Protein 3HKS (pdb70)

Solvent-accessible surface area: 16571 Å² total; per-residue (Å²): 132,119,40,41,66,14,2,0,32,19,6,153,157,36,28,39,0,22,6,163,115,59,2,0,92,1,51,102,56,67,92,46,119,100,55,188,160,20,151,28,64,3,53,3,24,0,53,5,33,27,67,75,145,135,35,117,55,111,16,53,28,68,109,67,8,76,7,4,65,46,84,153,63,75,29,85,15,75,51,24,48,188,95,14,73,1,14,0,61,19,158,28,55,2,64,31,77,97,20,108,42,20,142,75,121,41,30,24,58,82,0,133,108,3,69,97,64,34,58,58,6,18,0,4,2,37,27,4,46,66,66,60,74,8,44,28,18,109,95,81,31,71,40,199,137,120,40,16,57,6,22,0,25,30,8,155,155,36,29,40,3,28,9,169,120,73,2,0,88,1,56,100,45,58,62,61,148,53,81,203,176,33,95,17,70,1,61,0,17,0,49,4,30,25,80,77,122,120,24,93,69,103,22,26,29,88,102,80,11,72,13,4,39,39,81,141,68,83,33,103,21,73,56,30,55,192,96,16,75,1,15,0,60,17,160,25,52,3,56,32,73,97,23,116,38,21,144,78,122,41,35,26,56,91,0,132,112,7,76,112,105,64,87,102,12,11,0,6,3,31,30,5,52,70,68,68,58,7,34,27,17,88,80,88,67,87

Foldseek 3Di:
DQWDW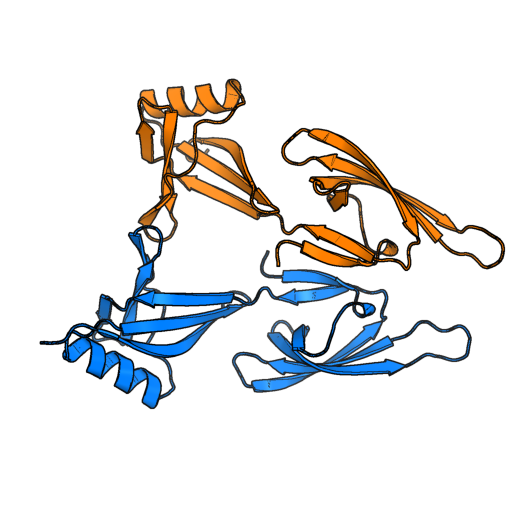DFQLPDDQQFWFADPNAIWGWHDWDWDADPPPGFIKIKTWTARPPPRDIDIDIGGRGGITIGGDKDKDKWWWDDQDPVFWTWTQDPVRDIDTPDGQAPDPVSNCLNVVCVVFQFGKIWIWIDGDHDIGGDDIDTDDDGD/DQWDKDQQLVDDQQFWFQDPNAIWGWHDWDWAFDDDVGWIKIKTWTARPAPRDIDIDIHTRRGITIGGDKDKDKWWWDDADPVFWTWTQDPVRDIDTPHGQAPDPVSNCLVVVCVVVVFTKMWIWMDGDHDIGGDDMDTVPD

Structure (mmCIF, N/CA/C/O backbone):
data_3HKS
#
_entry.id   3HKS
#
_cell.length_a   56.560
_cell.length_b   79.830
_cell.length_c   94.950
_cell.angle_alpha   90.00
_cell.angle_beta   90.00
_cell.angle_gamma   90.00
#
_symmetry.space_group_name_H-M   'P 21 21 21'
#
loop_
_entity.id
_entity.type
_entity.pdbx_description
1 polymer 'Eukaryotic translation initiation factor 5A-2'
2 non-polymer 1,2-ETHANEDIOL
3 water water
#
loop_
_atom_site.group_PDB
_atom_site.id
_atom_site.type_symbol
_atom_site.label_atom_id
_atom_site.label_alt_id
_atom_site.label_comp_id
_atom_site.label_asym_id
_atom_site.label_entity_id
_atom_site.label_seq_id
_atom_site.pdbx_PDB_ins_code
_atom_site.Cartn_x
_atom_site.Cartn_y
_atom_site.Cartn_z
_atom_site.occupancy
_atom_site.B_iso_or_equiv
_atom_site.auth_seq_id
_atom_site.auth_comp_id
_atom_site.auth_asym_id
_atom_site.auth_atom_id
_atom_site.pdbx_PDB_model_num
ATOM 1 N N . SER A 1 24 ? 25.583 0.737 -25.523 1.00 32.15 16 SER A N 1
ATOM 2 C CA . SER A 1 24 ? 25.463 0.920 -24.031 1.00 31.81 16 SER A CA 1
ATOM 3 C C . SER A 1 24 ? 24.009 0.744 -23.602 1.00 30.49 16 SER A C 1
ATOM 4 O O . SER A 1 24 ? 23.710 0.049 -22.628 1.00 30.78 16 SER A O 1
ATOM 7 N N . LYS A 1 25 ? 23.105 1.388 -24.330 1.00 28.69 17 LYS A N 1
ATOM 8 C CA . LYS A 1 25 ? 21.688 1.136 -24.142 1.00 27.29 17 LYS A CA 1
ATOM 9 C C . LYS A 1 25 ? 21.208 -0.136 -24.871 1.00 25.29 17 LYS A C 1
ATOM 10 O O . LYS A 1 25 ? 20.149 -0.686 -24.553 1.00 24.91 17 LYS A O 1
ATOM 16 N N . THR A 1 26 ? 22.012 -0.594 -25.833 1.00 22.95 18 THR A N 1
ATOM 17 C CA . THR A 1 26 ? 21.713 -1.769 -26.648 1.00 20.36 18 THR A CA 1
ATOM 18 C C . THR A 1 26 ? 22.943 -2.675 -26.787 1.00 19.18 18 THR A C 1
ATOM 19 O O . THR A 1 26 ? 24.085 -2.244 -26.580 1.00 18.54 18 THR A O 1
ATOM 23 N N . TYR A 1 27 ? 22.706 -3.928 -27.154 1.00 17.03 19 TYR A N 1
ATOM 24 C CA . TYR A 1 27 ? 23.787 -4.802 -27.576 1.00 15.94 19 TYR A CA 1
ATOM 25 C C . TYR A 1 27 ? 23.414 -5.472 -28.904 1.00 15.29 19 TYR A C 1
ATOM 26 O O . TYR A 1 27 ? 22.221 -5.639 -29.194 1.00 14.36 19 TYR A O 1
ATOM 35 N N . PRO A 1 28 ? 24.427 -5.795 -29.738 1.00 14.60 20 PRO A N 1
ATOM 36 C CA . PRO A 1 28 ? 24.184 -6.434 -31.031 1.00 14.02 20 PRO A CA 1
ATOM 37 C C . PRO A 1 28 ? 24.061 -7.951 -30.921 1.00 13.58 20 PRO A C 1
ATOM 38 O O . PRO A 1 28 ? 24.878 -8.600 -30.253 1.00 13.22 20 PRO A O 1
ATOM 42 N N . GLN A 1 29 ? 23.042 -8.500 -31.571 1.00 12.38 21 GLN A N 1
ATOM 43 C CA . GLN A 1 29 ? 22.807 -9.940 -31.568 1.00 12.31 21 GLN A CA 1
ATOM 44 C C . GLN A 1 29 ? 22.208 -10.345 -32.918 1.00 12.07 21 GLN A C 1
ATOM 45 O O . GLN A 1 29 ? 21.345 -9.641 -33.447 1.00 11.93 21 GLN A O 1
ATOM 51 N N . SER A 1 30 ? 22.679 -11.461 -33.472 1.00 11.55 22 SER A N 1
ATOM 52 C CA . SER A 1 30 ? 22.263 -11.887 -34.800 1.00 11.83 22 SER A CA 1
ATOM 53 C C . SER A 1 30 ? 20.770 -12.123 -34.796 1.00 12.06 22 SER A C 1
ATOM 54 O O . SER A 1 30 ? 20.237 -12.671 -33.828 1.00 12.62 22 SER A O 1
ATOM 57 N N . ALA A 1 31 ? 20.099 -11.690 -35.868 1.00 12.14 23 ALA A N 1
ATOM 58 C CA . ALA A 1 31 ? 18.648 -11.828 -35.983 1.00 12.47 23 ALA A CA 1
ATOM 59 C C . ALA A 1 31 ? 18.180 -13.264 -35.782 1.00 13.04 23 ALA A C 1
ATOM 60 O O . ALA A 1 31 ? 17.114 -13.493 -35.209 1.00 13.86 23 ALA A O 1
ATOM 62 N N . GLY A 1 32 ? 18.989 -14.235 -36.219 1.00 13.62 24 GLY A N 1
ATOM 63 C CA . GLY A 1 32 ? 18.665 -15.663 -36.062 1.00 13.99 24 GLY A CA 1
ATOM 64 C C . GLY A 1 32 ? 18.617 -16.149 -34.619 1.00 14.40 24 GLY A C 1
ATOM 65 O O . GLY A 1 32 ? 18.079 -17.222 -34.328 1.00 14.55 24 GLY A O 1
ATOM 66 N N . ASN A 1 33 ? 19.175 -15.360 -33.708 1.00 15.11 25 ASN A N 1
ATOM 67 C CA . ASN A 1 33 ? 19.154 -15.696 -32.271 1.00 15.86 25 ASN A CA 1
ATOM 68 C C . ASN A 1 33 ? 17.990 -15.053 -31.508 1.00 15.58 25 ASN A C 1
ATOM 69 O O . ASN A 1 33 ? 17.735 -15.410 -30.373 1.00 16.28 25 ASN A O 1
ATOM 74 N N . ILE A 1 34 ? 17.294 -14.113 -32.139 1.00 15.74 26 ILE A N 1
ATOM 75 C CA . ILE A 1 34 ? 16.145 -13.449 -31.524 1.00 15.89 26 ILE A CA 1
ATOM 76 C C . ILE A 1 34 ? 14.947 -14.396 -31.412 1.00 16.81 26 ILE A C 1
ATOM 77 O O . ILE A 1 34 ? 14.612 -15.122 -32.361 1.00 16.75 26 ILE A O 1
ATOM 82 N N . ARG A 1 35 ? 14.315 -14.378 -30.242 1.00 17.56 27 ARG A N 1
ATOM 83 C CA . ARG A 1 35 ? 13.207 -15.264 -29.928 1.00 18.72 27 ARG A CA 1
ATOM 84 C C . ARG A 1 35 ? 11.976 -14.472 -29.495 1.00 19.24 27 ARG A C 1
ATOM 85 O O . ARG A 1 35 ? 12.083 -13.362 -28.956 1.00 18.88 27 ARG A O 1
ATOM 93 N N . LYS A 1 36 ? 10.810 -15.056 -29.757 1.00 19.90 28 LYS A N 1
ATOM 94 C CA . LYS A 1 36 ? 9.533 -14.547 -29.276 1.00 20.90 28 LYS A CA 1
ATOM 95 C C . LYS A 1 36 ? 9.624 -14.340 -27.763 1.00 20.03 28 LYS A C 1
ATOM 96 O O . LYS A 1 36 ? 10.061 -15.228 -27.033 1.00 20.12 28 LYS A O 1
ATOM 102 N N . GLY A 1 37 ? 9.238 -13.161 -27.303 1.00 19.87 29 GLY A N 1
ATOM 103 C CA . GLY A 1 37 ? 9.346 -12.822 -25.877 1.00 19.66 29 GLY A CA 1
ATOM 104 C C . GLY A 1 37 ? 10.597 -12.032 -25.522 1.00 19.36 29 GLY A C 1
ATOM 105 O O . GLY A 1 37 ? 10.677 -11.459 -24.432 1.00 20.19 29 GLY A O 1
ATOM 106 N N . GLY A 1 38 ? 11.576 -12.012 -26.434 1.00 18.64 30 GLY A N 1
ATOM 107 C CA . GLY A 1 38 ? 12.765 -11.184 -26.309 1.00 16.94 30 GLY A CA 1
ATOM 108 C C . GLY A 1 38 ? 12.469 -9.788 -26.834 1.00 16.95 30 GLY A C 1
ATOM 109 O O . GLY A 1 38 ? 11.331 -9.487 -27.205 1.00 16.39 30 GLY A O 1
ATOM 110 N N . HIS A 1 39 ? 13.501 -8.943 -26.880 1.00 16.01 31 HIS A N 1
ATOM 111 C CA . HIS A 1 39 ? 13.375 -7.572 -27.356 1.00 16.25 31 HIS A CA 1
ATOM 112 C C . HIS A 1 39 ? 14.292 -7.252 -28.533 1.00 16.12 31 HIS A C 1
ATOM 113 O O . HIS A 1 39 ? 15.322 -7.892 -28.750 1.00 15.86 31 HIS A O 1
ATOM 120 N N . ILE A 1 40 ? 13.916 -6.214 -29.252 1.00 16.26 32 ILE A N 1
ATOM 121 C CA . ILE A 1 40 ? 14.607 -5.782 -30.448 1.00 17.24 32 ILE A CA 1
ATOM 122 C C . ILE A 1 40 ? 14.367 -4.277 -30.588 1.00 16.75 32 ILE A C 1
ATOM 123 O O . ILE A 1 40 ? 13.342 -3.772 -30.131 1.00 16.59 32 ILE A O 1
ATOM 128 N N . VAL A 1 41 ? 15.321 -3.561 -31.171 1.00 16.50 33 VAL A N 1
ATOM 129 C CA . VAL A 1 41 ? 15.108 -2.154 -31.531 1.00 16.73 33 VAL A CA 1
ATOM 130 C C . VAL A 1 41 ? 14.624 -2.073 -32.982 1.00 17.80 33 VAL A C 1
ATOM 131 O O . VAL A 1 41 ? 15.268 -2.624 -33.889 1.00 17.01 33 VAL A O 1
ATOM 135 N N . ILE A 1 42 ? 13.475 -1.416 -33.176 1.00 18.62 34 ILE A N 1
ATOM 136 C CA . ILE A 1 42 ? 12.936 -1.100 -34.494 1.00 19.70 34 ILE A CA 1
ATOM 137 C C . ILE A 1 42 ? 12.646 0.393 -34.507 1.00 21.38 34 ILE A C 1
ATOM 138 O O . ILE A 1 42 ? 11.960 0.898 -33.613 1.00 21.91 34 ILE A O 1
ATOM 143 N N . LYS A 1 43 ? 13.194 1.100 -35.494 1.00 22.95 35 LYS A N 1
ATOM 144 C CA . LYS A 1 43 ? 13.018 2.557 -35.636 1.00 24.82 35 LYS A CA 1
ATOM 145 C C . LYS A 1 43 ? 13.312 3.294 -34.322 1.00 25.15 35 LYS A C 1
ATOM 146 O O . LYS A 1 43 ? 12.549 4.177 -33.905 1.00 25.26 35 LYS A O 1
ATOM 152 N N . ASN A 1 44 ? 14.420 2.903 -33.687 1.00 25.36 36 ASN A N 1
ATOM 153 C CA . ASN A 1 44 ? 14.904 3.467 -32.421 1.00 25.34 36 ASN A CA 1
ATOM 154 C C . ASN A 1 44 ? 13.926 3.304 -31.244 1.00 24.27 36 ASN A C 1
ATOM 155 O O . ASN A 1 44 ? 13.977 4.061 -30.279 1.00 24.83 36 ASN A O 1
ATOM 160 N N . ARG A 1 45 ? 13.055 2.299 -31.332 1.00 22.81 37 ARG A N 1
ATOM 161 C CA . ARG A 1 45 ? 12.056 2.026 -30.297 1.00 21.63 37 ARG A CA 1
ATOM 162 C C . ARG A 1 45 ? 12.281 0.641 -29.695 1.00 20.55 37 ARG A C 1
ATOM 163 O O . ARG A 1 45 ? 12.479 -0.318 -30.421 1.00 20.08 37 ARG A O 1
ATOM 171 N N . PRO A 1 46 ? 12.278 0.543 -28.357 1.00 20.11 38 PRO A N 1
ATOM 172 C CA . PRO A 1 46 ? 12.409 -0.788 -27.737 1.00 19.49 38 PRO A CA 1
ATOM 173 C C . PRO A 1 46 ? 11.099 -1.571 -27.817 1.00 19.01 38 PRO A C 1
ATOM 174 O O . PRO A 1 46 ? 10.072 -1.101 -27.334 1.00 19.07 38 PRO A O 1
ATOM 178 N N . CYS A 1 47 ? 11.129 -2.751 -28.443 1.00 18.21 39 CYS A N 1
ATOM 179 C CA . CYS A 1 47 ? 9.911 -3.518 -28.659 1.00 17.37 39 CYS A CA 1
ATOM 180 C C . CYS A 1 47 ? 10.066 -4.935 -28.161 1.00 17.27 39 CYS A C 1
ATOM 181 O O . CYS A 1 47 ? 11.156 -5.493 -28.228 1.00 17.27 39 CYS A O 1
ATOM 184 N N . LYS A 1 48 ? 8.973 -5.521 -27.673 1.00 17.52 40 LYS A N 1
ATOM 185 C CA . LYS A 1 48 ? 8.973 -6.936 -27.310 1.00 18.05 40 LYS A CA 1
ATOM 186 C C . LYS A 1 48 ? 8.536 -7.748 -28.508 1.00 17.91 40 LYS A C 1
ATOM 187 O O . LYS A 1 48 ? 7.521 -7.445 -29.122 1.00 17.84 40 LYS A O 1
ATOM 193 N N . VAL A 1 49 ? 9.306 -8.786 -28.824 1.00 18.40 41 VAL A N 1
ATOM 194 C CA . VAL A 1 49 ? 9.022 -9.654 -29.968 1.00 18.66 41 VAL A CA 1
ATOM 195 C C . VAL A 1 49 ? 7.841 -10.590 -29.673 1.00 19.55 41 VAL A C 1
ATOM 196 O O . VAL A 1 49 ? 7.894 -11.398 -28.730 1.00 19.53 41 VAL A O 1
ATOM 200 N N . VAL A 1 50 ? 6.795 -10.472 -30.491 1.00 20.00 42 VAL A N 1
ATOM 201 C CA . VAL A 1 50 ? 5.585 -11.301 -30.366 1.00 21.50 42 VAL A CA 1
ATOM 202 C C . VAL A 1 50 ? 5.439 -12.373 -31.473 1.00 22.38 42 VAL A C 1
ATOM 203 O O . VAL A 1 50 ? 4.786 -13.402 -31.268 1.00 22.96 42 VAL A O 1
ATOM 207 N N . GLU A 1 51 ? 6.068 -12.148 -32.626 1.00 22.84 43 GLU A N 1
ATOM 208 C CA . GLU A 1 51 ? 6.064 -13.133 -33.715 1.00 23.68 43 GLU A CA 1
ATOM 209 C C . GLU A 1 51 ? 7.415 -13.162 -34.438 1.00 23.07 43 GLU A C 1
ATOM 210 O O . GLU A 1 51 ? 7.965 -12.115 -34.778 1.00 22.90 43 GLU A O 1
ATOM 216 N N . VAL A 1 52 ? 7.944 -14.363 -34.663 1.00 22.79 44 VAL A N 1
ATOM 217 C CA . VAL A 1 52 ? 9.121 -14.552 -35.514 1.00 22.26 44 VAL A CA 1
ATOM 218 C C . VAL A 1 52 ? 8.795 -15.576 -36.587 1.00 22.10 44 VAL A C 1
ATOM 219 O O . VAL A 1 52 ? 8.340 -16.682 -36.274 1.00 21.58 44 VAL A O 1
ATOM 223 N N . SER A 1 53 ? 9.038 -15.212 -37.848 1.00 21.34 45 SER A N 1
ATOM 224 C CA . SER A 1 53 ? 9.032 -16.198 -38.934 1.00 20.90 45 SER A CA 1
ATOM 225 C C . SER A 1 53 ? 10.244 -16.047 -39.868 1.00 20.60 45 SER A C 1
ATOM 226 O O . SER A 1 53 ? 10.897 -14.997 -39.904 1.00 20.71 45 SER A O 1
ATOM 229 N N . THR A 1 54 ? 10.555 -17.102 -40.608 1.00 20.21 46 THR A N 1
ATOM 230 C CA . THR A 1 54 ? 11.703 -17.075 -41.513 1.00 19.91 46 THR A CA 1
ATOM 231 C C . THR A 1 54 ? 11.262 -17.350 -42.939 1.00 19.85 46 THR A C 1
ATOM 232 O O . THR A 1 54 ? 10.223 -17.980 -43.159 1.00 19.49 46 THR A O 1
ATOM 236 N N . SER A 1 55 ? 12.046 -16.851 -43.895 1.00 19.37 47 SER A N 1
ATOM 237 C CA . SER A 1 55 ? 11.868 -17.177 -45.313 1.00 18.96 47 SER A CA 1
ATOM 238 C C . SER A 1 55 ? 13.230 -17.307 -45.985 1.00 18.73 47 SER A C 1
ATOM 239 O O . SER A 1 55 ? 14.225 -16.733 -45.529 1.00 18.64 47 SER A O 1
ATOM 242 N N . LYS A 1 56 ? 13.276 -18.072 -47.066 1.00 17.65 48 LYS A N 1
ATOM 243 C CA . LYS A 1 56 ? 14.522 -18.283 -47.769 1.00 16.64 48 LYS A CA 1
ATOM 244 C C . LYS A 1 56 ? 14.325 -18.256 -49.290 1.00 16.18 48 LYS A C 1
ATOM 245 O O . LYS A 1 56 ? 13.373 -18.853 -49.819 1.00 15.38 48 LYS A O 1
ATOM 251 N N . THR A 1 57 ? 15.214 -17.531 -49.969 1.00 14.89 49 THR A N 1
ATOM 252 C CA . THR A 1 57 ? 15.260 -17.504 -51.421 1.00 14.29 49 THR A CA 1
ATOM 253 C C . THR A 1 57 ? 15.845 -18.801 -51.989 1.00 15.09 49 THR A C 1
ATOM 254 O O . THR A 1 57 ? 17.069 -18.981 -52.025 1.00 14.68 49 THR A O 1
ATOM 258 N N . GLY A 1 58 ? 14.966 -19.709 -52.416 1.00 15.40 50 GLY A N 1
ATOM 259 C CA . GLY A 1 58 ? 15.381 -20.961 -53.057 1.00 16.43 50 GLY A CA 1
ATOM 260 C C . GLY A 1 58 ? 16.151 -21.896 -52.130 1.00 17.64 50 GLY A C 1
ATOM 261 O O . GLY A 1 58 ? 16.212 -21.676 -50.920 1.00 17.97 50 GLY A O 1
ATOM 262 N N . LYS A 1 59 ? 16.778 -22.913 -52.718 1.00 18.54 51 LYS A N 1
ATOM 263 C CA . LYS A 1 59 ? 17.528 -23.944 -51.992 1.00 19.69 51 LYS A CA 1
ATOM 264 C C . LYS A 1 59 ? 18.839 -23.426 -51.393 1.00 19.27 51 LYS A C 1
ATOM 265 O O . LYS A 1 59 ? 19.291 -23.923 -50.352 1.00 19.35 51 LYS A O 1
ATOM 271 N N . HIS A 1 60 ? 19.438 -22.425 -52.042 1.00 18.60 52 HIS A N 1
ATOM 272 C CA . HIS A 1 60 ? 20.786 -21.949 -51.672 1.00 18.09 52 HIS A CA 1
ATOM 273 C C . HIS A 1 60 ? 20.794 -20.555 -50.995 1.00 17.13 52 HIS A C 1
ATOM 274 O O . HIS A 1 60 ? 21.856 -19.925 -50.825 1.00 16.69 52 HIS A O 1
ATOM 281 N N . GLY A 1 61 ? 19.617 -20.089 -50.589 1.00 15.99 53 GLY A N 1
ATOM 282 C CA . GLY A 1 61 ? 19.496 -18.799 -49.917 1.00 15.36 53 GLY A CA 1
ATOM 283 C C . GLY A 1 61 ? 19.856 -18.882 -48.450 1.00 15.43 53 GLY A C 1
ATOM 284 O O . GLY A 1 61 ? 20.143 -19.968 -47.934 1.00 16.51 53 GLY A O 1
ATOM 285 N N . HIS A 1 62 ? 19.849 -17.735 -47.780 1.00 14.66 54 HIS A N 1
ATOM 286 C CA . HIS A 1 62 ? 20.071 -17.663 -46.337 1.00 14.31 54 HIS A CA 1
ATOM 287 C C . HIS A 1 62 ? 18.818 -17.077 -45.718 1.00 14.38 54 HIS A C 1
ATOM 288 O O . HIS A 1 62 ? 18.256 -16.112 -46.234 1.00 13.92 54 HIS A O 1
ATOM 295 N N . ALA A 1 63 ? 18.380 -17.671 -44.619 1.00 14.67 55 ALA A N 1
ATOM 296 C CA . ALA A 1 63 ? 17.113 -17.305 -44.006 1.00 14.77 55 ALA A CA 1
ATOM 297 C C . ALA A 1 63 ? 17.080 -15.836 -43.661 1.00 15.16 55 ALA A C 1
ATOM 298 O O . ALA A 1 63 ? 18.092 -15.259 -43.230 1.00 14.88 55 ALA A O 1
ATOM 300 N N . LYS A 1 64 ? 15.915 -15.234 -43.883 1.00 15.38 56 LYS A N 1
ATOM 301 C CA . LYS A 1 64 ? 15.608 -13.911 -43.397 1.00 16.22 56 LYS A CA 1
ATOM 302 C C . LYS A 1 64 ? 14.657 -14.108 -42.241 1.00 16.25 56 LYS A C 1
ATOM 303 O O . LYS A 1 64 ? 13.821 -15.021 -42.267 1.00 16.21 56 LYS A O 1
ATOM 309 N N . CYS A 1 65 ? 14.802 -13.268 -41.222 1.00 16.31 57 CYS A N 1
ATOM 310 C CA . CYS A 1 65 ? 13.901 -13.274 -40.065 1.00 16.51 57 CYS A CA 1
ATOM 311 C C . CYS A 1 65 ? 12.913 -12.133 -40.189 1.00 16.70 57 CYS A C 1
ATOM 312 O O . CYS A 1 65 ? 13.303 -10.988 -40.404 1.00 15.39 57 CYS A O 1
ATOM 315 N N . HIS A 1 66 ? 11.630 -12.468 -40.063 1.00 17.36 58 HIS A N 1
ATOM 316 C CA . HIS A 1 66 ? 10.549 -11.500 -40.157 1.00 18.18 58 HIS A CA 1
ATOM 317 C C . HIS A 1 66 ? 10.015 -11.275 -38.744 1.00 17.65 58 HIS A C 1
ATOM 318 O O . HIS A 1 66 ? 9.470 -12.189 -38.131 1.00 17.69 58 HIS A O 1
ATOM 325 N N . PHE A 1 67 ? 10.170 -10.060 -38.233 1.00 17.48 59 PHE A N 1
ATOM 326 C CA . PHE A 1 67 ? 9.761 -9.748 -36.854 1.00 17.32 59 PHE A CA 1
ATOM 327 C C . PHE A 1 67 ? 8.468 -8.958 -36.778 1.00 17.73 59 PHE A C 1
ATOM 328 O O . PHE A 1 67 ? 8.278 -7.986 -37.515 1.00 17.81 59 PHE A O 1
ATOM 336 N N . VAL A 1 68 ? 7.591 -9.371 -35.867 1.00 18.09 60 VAL A N 1
ATOM 337 C CA . VAL A 1 68 ? 6.504 -8.499 -35.398 1.00 18.67 60 VAL A CA 1
ATOM 338 C C . VAL A 1 68 ? 6.775 -8.223 -33.915 1.00 18.65 60 VAL A C 1
ATOM 339 O O . VAL A 1 68 ? 6.983 -9.149 -33.138 1.00 18.59 60 VAL A O 1
ATOM 343 N N . ALA A 1 69 ? 6.782 -6.951 -33.533 1.00 18.96 61 ALA A N 1
ATOM 344 C CA . ALA A 1 69 ? 7.147 -6.578 -32.170 1.00 19.82 61 ALA A CA 1
ATOM 345 C C . ALA A 1 69 ? 6.292 -5.429 -31.640 1.00 20.03 61 ALA A C 1
ATOM 346 O O . ALA A 1 69 ? 5.758 -4.643 -32.419 1.00 20.98 61 ALA A O 1
ATOM 348 N N . ILE A 1 70 ? 6.161 -5.327 -30.318 1.00 20.19 62 ILE A N 1
ATOM 349 C CA . ILE A 1 70 ? 5.294 -4.299 -29.710 1.00 19.92 62 ILE A CA 1
ATOM 350 C C . ILE A 1 70 ? 6.104 -3.300 -28.879 1.00 19.82 62 ILE A C 1
ATOM 351 O O . ILE A 1 70 ? 6.800 -3.689 -27.934 1.00 19.02 62 ILE A O 1
ATOM 356 N N . ASP A 1 71 ? 6.024 -2.021 -29.243 1.00 20.04 63 ASP A N 1
ATOM 357 C CA . ASP A 1 71 ? 6.700 -0.954 -28.497 1.00 20.99 63 ASP A CA 1
ATOM 358 C C . ASP A 1 71 ? 6.336 -1.068 -27.010 1.00 21.35 63 ASP A C 1
ATOM 359 O O . ASP A 1 71 ? 5.148 -1.048 -26.665 1.00 21.58 63 ASP A O 1
ATOM 364 N N . ILE A 1 72 ? 7.345 -1.209 -26.142 1.00 21.33 64 ILE A N 1
ATOM 365 C CA . ILE A 1 72 ? 7.095 -1.510 -24.715 1.00 21.14 64 ILE A CA 1
ATOM 366 C C . ILE A 1 72 ? 6.505 -0.351 -23.891 1.00 21.56 64 ILE A C 1
ATOM 367 O O . ILE A 1 72 ? 6.002 -0.567 -22.791 1.00 21.17 64 ILE A O 1
ATOM 372 N N . PHE A 1 73 ? 6.562 0.863 -24.437 1.00 22.34 65 PHE A N 1
ATOM 373 C CA . PHE A 1 73 ? 5.990 2.040 -23.786 1.00 23.86 65 PHE A CA 1
ATOM 374 C C . PHE A 1 73 ? 4.696 2.516 -24.455 1.00 24.87 65 PHE A C 1
ATOM 375 O O . PHE A 1 73 ? 3.774 2.947 -23.766 1.00 25.60 65 PHE A O 1
ATOM 383 N N . THR A 1 74 ? 4.626 2.436 -25.785 1.00 25.65 66 THR A N 1
ATOM 384 C CA . THR A 1 74 ? 3.489 2.986 -26.532 1.00 26.19 66 THR A CA 1
ATOM 385 C C . THR A 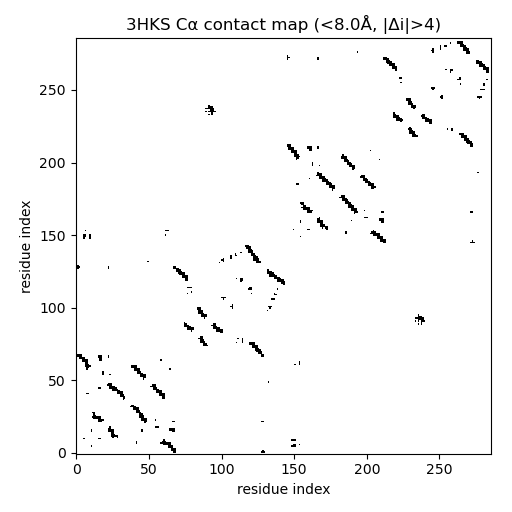1 74 ? 2.498 1.916 -26.985 1.00 27.05 66 THR A C 1
ATOM 386 O O . THR A 1 74 ? 1.370 2.236 -27.389 1.00 26.69 66 THR A O 1
ATOM 390 N N . ALA A 1 75 ? 2.919 0.650 -26.908 1.00 27.82 67 ALA A N 1
ATOM 391 C CA . ALA A 1 75 ? 2.092 -0.487 -27.334 1.00 28.60 67 ALA A CA 1
ATOM 392 C C . ALA A 1 75 ? 1.814 -0.532 -28.847 1.00 28.78 67 ALA A C 1
ATOM 393 O O . ALA A 1 75 ? 1.012 -1.347 -29.315 1.00 29.01 67 ALA A O 1
ATOM 395 N N . LY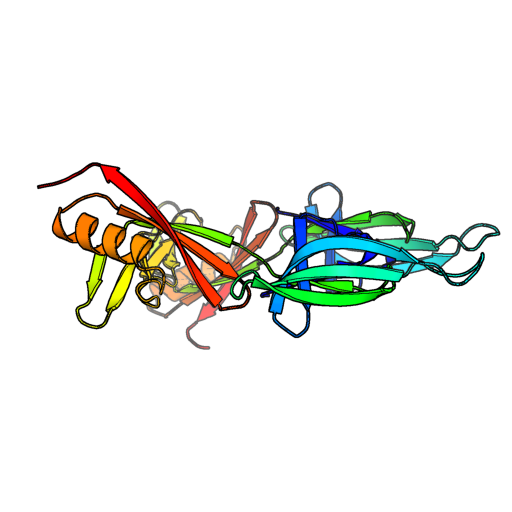S A 1 76 ? 2.476 0.337 -29.607 1.00 28.88 68 LYS A N 1
ATOM 396 C CA . LYS A 1 76 ? 2.369 0.292 -31.064 1.00 29.59 68 LYS A CA 1
ATOM 397 C C . LYS A 1 76 ? 3.114 -0.917 -31.647 1.00 29.07 68 LYS A C 1
ATOM 398 O O . LYS A 1 76 ? 4.197 -1.283 -31.177 1.00 28.67 68 LYS A O 1
ATOM 404 N N . LYS A 1 77 ? 2.509 -1.533 -32.658 1.00 28.73 69 LYS A N 1
ATOM 405 C CA . LYS A 1 77 ? 3.097 -2.670 -33.353 1.00 28.28 69 LYS A CA 1
ATOM 406 C C . LYS A 1 77 ? 4.098 -2.167 -34.381 1.00 27.32 69 LYS A C 1
ATOM 407 O O . LYS A 1 77 ? 3.781 -1.263 -35.156 1.00 26.89 69 LYS A O 1
ATOM 413 N N . LEU A 1 78 ? 5.305 -2.736 -34.366 1.00 25.73 70 LEU A N 1
ATOM 414 C CA . LEU A 1 78 ? 6.319 -2.412 -35.381 1.00 24.76 70 LEU A CA 1
ATOM 415 C C . LEU A 1 78 ? 6.856 -3.691 -36.006 1.00 23.78 70 LEU A C 1
ATOM 416 O O . LEU A 1 78 ? 6.744 -4.763 -35.425 1.00 23.79 70 LEU A O 1
ATOM 421 N N . GLU A 1 79 ? 7.433 -3.580 -37.197 1.00 23.30 71 GLU A N 1
ATOM 422 C CA . GLU A 1 79 ? 7.903 -4.763 -37.933 1.00 22.72 71 GLU A CA 1
ATOM 423 C C . GLU A 1 79 ? 9.255 -4.518 -38.592 1.00 21.77 71 GLU A C 1
ATOM 424 O O . GLU A 1 79 ? 9.610 -3.383 -38.902 1.00 21.04 71 GLU A O 1
ATOM 430 N N . ASP A 1 80 ? 9.990 -5.602 -38.828 1.00 21.14 72 ASP A N 1
ATOM 431 C CA . ASP A 1 80 ? 11.271 -5.531 -39.517 1.00 20.67 72 ASP A CA 1
ATOM 432 C C . ASP A 1 80 ? 11.492 -6.860 -40.230 1.00 19.43 72 ASP A C 1
ATOM 433 O O . ASP A 1 80 ? 10.983 -7.891 -39.800 1.00 18.63 72 ASP A O 1
ATOM 438 N N . ILE A 1 81 ? 12.234 -6.824 -41.334 1.00 18.81 73 ILE A N 1
ATOM 439 C CA . ILE A 1 81 ? 12.764 -8.037 -41.951 1.00 18.08 73 ILE A CA 1
ATOM 440 C C . ILE A 1 81 ? 14.285 -7.904 -41.961 1.00 17.71 73 ILE A C 1
ATOM 441 O O . ILE A 1 81 ? 14.824 -6.916 -42.489 1.00 17.69 73 ILE A O 1
ATOM 446 N N . VAL A 1 82 ? 14.960 -8.891 -41.366 1.00 16.55 74 VAL A N 1
ATOM 447 C CA . VAL A 1 82 ? 16.409 -8.866 -41.163 1.00 15.77 74 VAL A CA 1
ATOM 448 C C . VAL A 1 82 ? 17.022 -10.198 -41.625 1.00 14.90 74 VAL A C 1
ATOM 449 O O . VAL A 1 82 ? 16.518 -11.263 -41.268 1.00 15.30 74 VAL A O 1
ATOM 453 N N . PRO A 1 83 ? 18.125 -10.151 -42.395 1.00 13.85 75 PRO A N 1
ATOM 454 C CA . PRO A 1 83 ? 18.852 -11.390 -42.672 1.00 13.42 75 PRO A CA 1
ATOM 455 C C . PRO A 1 83 ? 19.254 -12.027 -41.364 1.00 13.05 75 PRO A C 1
ATOM 456 O O . PRO A 1 83 ? 19.694 -11.312 -40.456 1.00 13.14 75 PRO A O 1
ATOM 460 N N . SER A 1 84 ? 19.106 -13.347 -41.258 1.00 13.22 76 SER A N 1
ATOM 461 C CA . SER A 1 84 ? 19.381 -14.053 -40.000 1.00 13.81 76 SER A CA 1
ATOM 462 C C . SER A 1 84 ? 20.806 -13.839 -39.499 1.00 13.73 76 SER A C 1
ATOM 463 O O . SER A 1 84 ? 21.066 -13.940 -38.290 1.00 13.51 76 SER A O 1
ATOM 466 N N . SER A 1 85 ? 21.707 -13.518 -40.433 1.00 13.32 77 SER A N 1
ATOM 467 C CA . SER A 1 85 ? 23.144 -13.405 -40.161 1.00 13.03 77 SER A CA 1
ATOM 468 C C . SER A 1 85 ? 23.567 -11.977 -39.815 1.00 12.80 77 SER A C 1
ATOM 469 O O . SER A 1 85 ? 24.698 -11.769 -39.390 1.00 13.51 77 SER A O 1
ATOM 472 N N . HIS A 1 86 ? 22.672 -11.003 -39.993 1.00 12.05 78 HIS A N 1
ATOM 473 C CA . HIS A 1 86 ? 22.939 -9.621 -39.594 1.00 12.44 78 HIS A CA 1
ATOM 474 C C . HIS A 1 86 ? 22.552 -9.437 -38.120 1.00 12.35 78 HIS A C 1
ATOM 475 O O . HIS A 1 86 ? 21.685 -10.147 -37.607 1.00 11.95 78 HIS A O 1
ATOM 482 N N . ASN A 1 87 ? 23.192 -8.483 -37.446 1.00 12.12 79 ASN A N 1
ATOM 483 C CA . ASN A 1 87 ? 22.832 -8.147 -36.066 1.00 13.03 79 ASN A CA 1
ATOM 484 C C . ASN A 1 87 ? 21.599 -7.289 -36.004 1.00 13.63 79 ASN A C 1
ATOM 485 O O . ASN A 1 87 ? 21.415 -6.386 -36.810 1.00 13.45 79 ASN A O 1
ATOM 490 N N . CYS A 1 88 ? 20.763 -7.580 -35.021 1.00 14.48 80 CYS A N 1
ATOM 491 C CA . CYS A 1 88 ? 19.777 -6.621 -34.554 1.00 15.54 80 CYS A CA 1
ATOM 492 C C . CYS A 1 88 ? 20.426 -5.851 -33.417 1.00 15.47 80 CYS A C 1
ATOM 493 O O . CYS A 1 88 ? 21.389 -6.318 -32.816 1.00 15.40 80 CYS A O 1
ATOM 496 N N . ASP A 1 89 ? 19.925 -4.659 -33.152 1.00 15.91 81 ASP A N 1
ATOM 497 C CA . ASP A 1 89 ? 20.171 -4.005 -31.867 1.00 16.49 81 ASP A CA 1
ATOM 498 C C . ASP A 1 89 ? 19.125 -4.485 -30.873 1.00 15.68 81 ASP A C 1
ATOM 499 O O . ASP A 1 89 ? 17.940 -4.426 -31.145 1.00 15.65 81 ASP A O 1
ATOM 504 N N . VAL A 1 90 ? 19.580 -4.999 -29.743 1.00 15.23 82 VAL A N 1
ATOM 505 C CA . VAL A 1 90 ? 18.683 -5.453 -2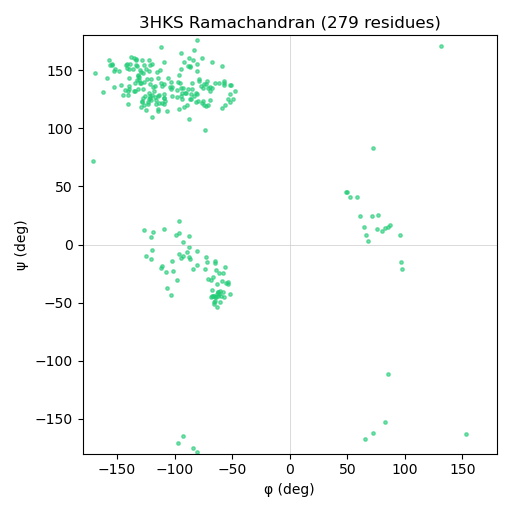8.695 1.00 14.86 82 VAL A CA 1
ATOM 506 C C . VAL A 1 90 ? 18.756 -4.472 -27.522 1.00 15.10 82 VAL A C 1
ATOM 507 O O . VAL A 1 90 ? 19.833 -4.241 -26.993 1.00 15.16 82 VAL A O 1
ATOM 511 N N . PRO A 1 91 ? 17.608 -3.897 -27.107 1.00 15.33 83 PRO A N 1
ATOM 512 C CA . PRO A 1 91 ? 17.666 -2.933 -25.999 1.00 15.43 83 PRO A CA 1
ATOM 513 C C . PRO A 1 91 ? 17.765 -3.648 -24.652 1.00 15.71 83 PRO A C 1
ATOM 514 O O . PRO A 1 91 ? 17.170 -4.708 -24.470 1.00 15.58 83 PRO A O 1
ATOM 518 N N . HIS A 1 92 ? 18.537 -3.096 -23.725 1.00 16.36 84 HIS A N 1
ATOM 519 C CA . HIS A 1 92 ? 18.444 -3.546 -22.332 1.00 17.17 84 HIS A CA 1
ATOM 520 C C . HIS A 1 92 ? 17.090 -3.090 -21.791 1.00 17.33 84 HIS A C 1
ATOM 521 O O . HIS A 1 92 ? 16.660 -1.960 -22.051 1.00 17.23 84 HIS A O 1
ATOM 528 N N . VAL A 1 93 ? 16.408 -3.979 -21.086 1.00 18.12 85 VAL A N 1
ATOM 529 C CA . VAL A 1 93 ? 15.123 -3.656 -20.476 1.00 19.55 85 VAL A CA 1
ATOM 530 C C . VAL A 1 93 ? 15.214 -4.052 -19.010 1.00 20.85 85 VAL A C 1
ATOM 531 O O . VAL A 1 93 ? 15.503 -5.201 -18.688 1.00 20.87 85 VAL A O 1
ATOM 535 N N . ASN A 1 94 ? 14.989 -3.085 -18.127 1.00 22.01 86 ASN A N 1
ATOM 536 C CA . ASN A 1 94 ? 15.105 -3.343 -16.702 1.00 23.15 86 ASN A CA 1
ATOM 537 C C . ASN A 1 94 ? 13.816 -3.038 -15.956 1.00 23.22 86 ASN A C 1
ATOM 538 O O . ASN A 1 94 ? 13.045 -2.186 -16.368 1.00 23.36 86 ASN A O 1
ATOM 543 N N . ARG A 1 95 ? 13.579 -3.770 -14.876 1.00 23.37 87 ARG A N 1
ATOM 544 C CA . ARG A 1 95 ? 12.484 -3.475 -13.972 1.00 23.56 87 ARG A CA 1
ATOM 545 C C . ARG A 1 95 ? 13.087 -3.376 -12.577 1.00 22.98 87 ARG A C 1
ATOM 546 O O . ARG A 1 95 ? 13.728 -4.321 -12.104 1.00 23.24 87 ARG A O 1
ATOM 554 N N . VAL A 1 96 ? 12.929 -2.208 -11.954 1.00 21.72 88 VAL A N 1
ATOM 555 C CA . VAL A 1 96 ? 13.497 -1.939 -10.635 1.00 20.83 88 VAL A CA 1
ATOM 556 C C . VAL A 1 96 ? 12.409 -1.425 -9.676 1.00 20.16 88 VAL A C 1
ATOM 557 O O . VAL A 1 96 ? 11.592 -0.576 -10.044 1.00 19.76 88 VAL A O 1
ATOM 561 N N . ASP A 1 97 ? 12.394 -1.980 -8.467 1.00 19.55 89 ASP A N 1
ATOM 562 C CA . ASP A 1 97 ? 11.500 -1.542 -7.388 1.00 19.08 89 ASP A CA 1
ATOM 563 C C . ASP A 1 97 ? 12.194 -0.494 -6.509 1.00 18.43 89 ASP A C 1
ATOM 564 O O . ASP A 1 97 ? 13.363 -0.651 -6.151 1.00 17.77 89 ASP A O 1
ATOM 569 N N . TYR A 1 98 ? 11.465 0.576 -6.192 1.00 17.89 90 TYR A N 1
ATOM 570 C CA . TYR A 1 98 ? 11.930 1.622 -5.280 1.00 17.40 90 TYR A CA 1
ATOM 571 C C . TYR A 1 98 ? 10.858 1.950 -4.239 1.00 16.91 90 TYR A C 1
ATOM 572 O O . TYR A 1 98 ? 9.677 1.967 -4.545 1.00 16.83 90 TYR A O 1
ATOM 581 N N . GLN A 1 99 ? 11.280 2.276 -3.026 1.00 16.42 91 GLN A N 1
ATOM 582 C CA . GLN A 1 99 ? 10.368 2.814 -2.027 1.00 15.69 91 GLN A CA 1
ATOM 583 C C . GLN A 1 99 ? 10.082 4.293 -2.336 1.00 14.65 91 GLN A C 1
ATOM 584 O O . GLN A 1 99 ? 10.991 5.055 -2.669 1.00 14.08 91 GLN A O 1
ATOM 590 N N . LEU A 1 100 ? 8.812 4.673 -2.234 1.00 13.15 92 LEU A N 1
ATOM 591 C CA . LEU A 1 100 ? 8.375 6.040 -2.460 1.00 12.74 92 LEU A CA 1
ATOM 592 C C . LEU A 1 100 ? 8.604 6.897 -1.206 1.00 12.55 92 LEU A C 1
ATOM 593 O O . LEU A 1 100 ? 8.105 6.579 -0.130 1.00 11.65 92 LEU A O 1
ATOM 598 N N . ILE A 1 101 ? 9.362 7.980 -1.357 1.00 11.86 93 ILE A N 1
ATOM 599 C CA . ILE A 1 101 ? 9.677 8.865 -0.237 1.00 11.38 93 ILE A CA 1
ATOM 600 C C . ILE A 1 101 ? 9.177 10.309 -0.430 1.00 11.57 93 ILE A C 1
ATOM 601 O O . ILE A 1 101 ? 9.283 11.146 0.477 1.00 11.37 93 ILE A O 1
ATOM 606 N N . ASP A 1 102 ? 8.617 10.603 -1.602 1.00 11.81 94 ASP A N 1
ATOM 607 C CA . ASP A 1 102 ? 7.933 11.897 -1.820 1.00 12.13 94 ASP A CA 1
ATOM 608 C C . ASP A 1 102 ? 7.137 11.976 -3.110 1.00 12.12 94 ASP A C 1
ATOM 609 O O . ASP A 1 102 ? 7.480 11.343 -4.108 1.00 12.19 94 ASP A O 1
ATOM 614 N N . ILE A 1 103 ? 6.049 12.739 -3.052 1.00 12.18 95 ILE A N 1
ATOM 615 C CA . ILE A 1 103 ? 5.363 13.221 -4.234 1.00 11.93 95 ILE A CA 1
ATOM 616 C C . ILE A 1 103 ? 5.310 14.737 -4.077 1.00 12.75 95 ILE A C 1
ATOM 617 O O . ILE A 1 103 ? 4.678 15.257 -3.140 1.00 12.69 95 ILE A O 1
ATOM 622 N N . THR A 1 104 ? 5.983 15.441 -4.988 1.00 13.42 96 THR A N 1
ATOM 623 C CA . THR A 1 104 ? 6.053 16.898 -4.936 1.00 14.95 96 THR A CA 1
ATOM 624 C C . THR A 1 104 ? 4.728 17.492 -5.419 1.00 16.07 96 THR A C 1
ATOM 625 O O . THR A 1 104 ? 3.970 16.814 -6.096 1.00 16.55 96 THR A O 1
ATOM 629 N N . GLU A 1 105 ? 4.460 18.747 -5.074 1.00 17.47 97 GLU A N 1
ATOM 630 C CA . GLU A 1 105 ? 3.240 19.440 -5.510 1.00 19.17 97 GLU A CA 1
ATOM 631 C C . GLU A 1 105 ? 3.163 19.646 -7.026 1.00 19.66 97 GLU A C 1
ATOM 632 O O . GLU A 1 105 ? 2.072 19.840 -7.560 1.00 20.15 97 GLU A O 1
ATOM 638 N N . ASP A 1 106 ? 4.311 19.625 -7.712 1.00 20.12 98 ASP A N 1
ATOM 639 C CA . ASP A 1 106 ? 4.325 19.703 -9.178 1.00 19.96 98 ASP A CA 1
ATOM 640 C C . ASP A 1 106 ? 4.404 18.340 -9.882 1.00 19.65 98 ASP A C 1
ATOM 641 O O . ASP A 1 106 ? 4.594 18.265 -11.095 1.00 20.19 98 ASP A O 1
ATOM 646 N N . GLY A 1 107 ? 4.247 17.260 -9.124 1.00 18.97 99 GLY A N 1
ATOM 647 C CA . GLY A 1 107 ? 4.027 15.957 -9.731 1.00 17.61 99 GLY A CA 1
ATOM 648 C C . GLY A 1 107 ? 5.256 15.099 -9.903 1.00 17.17 99 GLY A C 1
ATOM 649 O O . GLY A 1 107 ? 5.184 14.063 -10.537 1.00 17.09 99 GLY A O 1
ATOM 650 N N . PHE A 1 108 ? 6.388 15.525 -9.350 1.00 16.72 100 PHE A N 1
ATOM 651 C CA . PHE A 1 108 ? 7.580 14.689 -9.359 1.00 16.19 100 PHE A CA 1
ATOM 652 C C . PHE A 1 108 ? 7.503 13.657 -8.237 1.00 15.75 100 PHE A C 1
ATOM 653 O O . PHE A 1 108 ? 6.813 13.839 -7.234 1.00 15.76 100 PHE A O 1
ATOM 661 N N . VAL A 1 109 ? 8.217 12.566 -8.431 1.00 14.97 101 VAL A N 1
ATOM 662 C CA . VAL A 1 109 ? 8.248 11.477 -7.480 1.00 14.92 101 VAL A CA 1
ATOM 663 C C . VAL A 1 109 ? 9.688 11.333 -6.968 1.00 14.40 101 VAL A C 1
ATOM 664 O O . VAL A 1 109 ? 10.651 11.449 -7.745 1.00 13.90 101 VAL A O 1
ATOM 668 N N . SER A 1 110 ? 9.831 11.143 -5.659 1.00 13.20 102 SER A N 1
ATOM 669 C CA . SER A 1 110 ? 11.137 10.883 -5.077 1.00 13.14 102 SER A CA 1
ATOM 670 C C . SER A 1 110 ? 11.202 9.440 -4.631 1.00 13.14 102 SER A C 1
ATOM 671 O O . SER A 1 110 ? 10.337 8.963 -3.881 1.00 13.16 102 SER A O 1
ATOM 674 N N . LEU A 1 111 ? 12.227 8.742 -5.108 1.00 12.87 103 LEU A N 1
ATOM 675 C CA . LEU A 1 111 ? 12.350 7.308 -4.914 1.00 12.70 103 LEU A CA 1
ATOM 676 C C . LEU A 1 111 ? 13.655 6.990 -4.196 1.00 13.77 103 LEU A C 1
ATOM 677 O O . LEU A 1 111 ? 14.702 7.581 -4.480 1.00 13.49 103 LEU A O 1
ATOM 682 N N . LEU A 1 112 ? 13.577 6.059 -3.253 1.00 14.53 104 LEU A N 1
ATOM 683 C CA . LEU A 1 112 ? 14.745 5.629 -2.505 1.00 15.06 104 LEU A CA 1
ATOM 684 C C . LEU A 1 112 ? 15.473 4.524 -3.261 1.00 15.73 104 LEU A C 1
ATOM 685 O O . LEU A 1 112 ? 14.891 3.532 -3.689 1.00 14.90 104 LEU A O 1
ATOM 690 N N . THR A 1 113 ? 16.770 4.741 -3.396 1.00 16.09 105 THR A N 1
ATOM 691 C CA . THR A 1 113 ? 17.676 3.927 -4.191 1.00 17.75 105 THR A CA 1
ATOM 692 C C . THR A 1 113 ? 18.366 2.858 -3.292 1.00 18.22 105 THR A C 1
ATOM 693 O O . THR A 1 113 ? 18.539 3.090 -2.089 1.00 17.81 105 THR A O 1
ATOM 697 N N . ASP A 1 114 ? 18.732 1.698 -3.852 1.00 19.16 106 ASP A N 1
ATOM 698 C CA . ASP A 1 114 ? 19.378 0.623 -3.046 1.00 20.08 106 ASP A CA 1
ATOM 699 C C . ASP A 1 114 ? 20.764 0.972 -2.466 1.00 20.28 106 ASP A C 1
ATOM 700 O O . ASP A 1 114 ? 21.269 0.271 -1.572 1.00 20.64 106 ASP A O 1
ATOM 705 N N . SER A 1 115 ? 21.369 2.052 -2.965 1.00 19.69 107 SER A N 1
ATOM 706 C CA . SER A 1 115 ? 22.644 2.529 -2.426 1.00 19.04 107 SER A CA 1
ATOM 707 C C . SER A 1 115 ? 22.444 3.590 -1.341 1.00 18.87 107 SER A C 1
ATOM 708 O O . SER A 1 115 ? 23.425 4.119 -0.813 1.00 18.64 107 SER A O 1
ATOM 711 N N . GLY A 1 116 ? 21.181 3.891 -1.010 1.00 18.42 108 GLY A N 1
ATOM 712 C CA . GLY A 1 116 ? 20.851 4.931 -0.029 1.00 17.35 108 GLY A CA 1
ATOM 713 C C . GLY A 1 116 ? 20.752 6.304 -0.673 1.00 17.32 108 GLY A C 1
ATOM 714 O O . GLY A 1 116 ? 20.776 7.329 0.002 1.00 17.20 108 GLY A O 1
ATOM 715 N N . GLY A 1 117 ? 20.628 6.327 -1.996 1.00 16.70 109 GLY A N 1
ATOM 716 C CA . GLY A 1 117 ? 20.504 7.580 -2.715 1.00 15.80 109 GLY A CA 1
ATOM 717 C C . GLY A 1 117 ? 19.057 7.908 -3.000 1.00 15.40 109 GLY A C 1
ATOM 718 O O . GLY A 1 117 ? 18.153 7.262 -2.477 1.00 14.91 109 GLY A O 1
ATOM 719 N N . THR A 1 118 ? 18.831 8.929 -3.815 1.00 15.39 110 THR A N 1
ATOM 720 C CA . THR A 1 118 ? 17.468 9.265 -4.215 1.00 15.82 110 THR A CA 1
ATOM 721 C C . THR A 1 118 ? 17.392 9.433 -5.722 1.00 15.38 110 THR A C 1
ATOM 722 O O . THR A 1 118 ? 18.336 9.902 -6.357 1.00 15.31 110 THR A O 1
ATOM 726 N N . LYS A 1 119 ? 16.266 9.011 -6.281 1.00 15.12 111 LYS A N 1
ATOM 727 C CA . LYS A 1 119 ? 16.002 9.117 -7.709 1.00 14.97 111 LYS A CA 1
ATOM 728 C C . LYS A 1 119 ? 14.748 9.981 -7.878 1.00 14.97 111 LYS A C 1
ATOM 729 O O . LYS A 1 119 ? 13.644 9.540 -7.544 1.00 14.33 111 LYS A O 1
ATOM 735 N N . ASP A 1 120 ? 14.930 11.201 -8.399 1.00 14.96 112 ASP A N 1
ATOM 736 C CA . ASP A 1 120 ? 13.878 12.240 -8.411 1.00 15.26 112 ASP A CA 1
ATOM 737 C C . ASP A 1 120 ? 13.437 12.739 -9.799 1.00 15.92 112 ASP A C 1
ATOM 738 O O . ASP A 1 120 ? 12.714 13.735 -9.887 1.00 15.31 112 ASP A O 1
ATOM 743 N N . ASP A 1 121 ? 13.861 12.058 -10.870 1.00 16.60 113 ASP A N 1
ATOM 744 C CA . ASP A 1 121 ? 13.624 12.536 -12.241 1.00 17.46 113 ASP A CA 1
ATOM 745 C C . ASP A 1 121 ? 12.284 12.112 -12.860 1.00 17.46 113 ASP A C 1
ATOM 746 O O . ASP A 1 121 ? 11.869 12.653 -13.888 1.00 17.66 113 ASP A O 1
ATOM 751 N N . LEU A 1 122 ? 11.604 11.162 -12.219 1.00 17.36 114 LEU A N 1
ATOM 752 C CA . LEU A 1 122 ? 10.312 10.678 -12.709 1.00 17.19 114 LEU A CA 1
ATOM 753 C C . LEU A 1 122 ? 9.123 11.467 -12.184 1.00 17.44 114 LEU A C 1
ATOM 754 O O . LEU A 1 122 ? 9.169 12.063 -11.104 1.00 17.53 114 LEU A O 1
ATOM 759 N N . LYS A 1 123 ? 8.052 11.452 -12.963 1.00 17.75 115 LYS A N 1
ATOM 760 C CA . LYS A 1 123 ? 6.801 12.058 -12.570 1.00 18.09 115 LYS A CA 1
ATOM 761 C C . LYS A 1 123 ? 5.763 10.974 -12.344 1.00 17.73 115 LYS A C 1
ATOM 762 O O . LYS A 1 123 ? 6.010 9.793 -12.630 1.00 16.93 115 LYS A O 1
ATOM 768 N N . LEU A 1 124 ? 4.624 11.377 -11.781 1.00 17.41 116 LEU A N 1
ATOM 769 C CA . LEU A 1 124 ? 3.496 10.477 -11.575 1.00 17.67 116 LEU A CA 1
ATOM 770 C C . LEU A 1 124 ? 3.053 9.867 -12.911 1.00 17.93 116 LEU A C 1
ATOM 771 O O . LEU A 1 124 ? 3.006 10.567 -13.928 1.00 17.59 116 LEU A O 1
ATOM 776 N N . PRO A 1 125 ? 2.730 8.561 -12.913 1.00 18.55 117 PRO A N 1
ATOM 777 C CA . PRO A 1 125 ? 2.364 7.963 -14.206 1.00 19.35 117 PRO A CA 1
ATOM 778 C C . PRO A 1 125 ? 1.042 8.529 -14.740 1.00 20.31 117 PRO A C 1
ATOM 779 O O . PRO A 1 125 ? 0.228 9.037 -13.966 1.00 20.28 117 PRO A O 1
ATOM 783 N N . THR A 1 126 ? 0.844 8.452 -16.055 1.00 21.65 118 THR A N 1
ATOM 784 C CA . THR A 1 126 ? -0.404 8.909 -16.691 1.00 22.52 118 THR A CA 1
ATOM 785 C C . THR A 1 126 ? -1.616 8.043 -16.288 1.00 22.36 118 THR A C 1
ATOM 786 O O . THR A 1 126 ? -2.741 8.534 -16.241 1.00 23.44 118 THR A O 1
ATOM 790 N N . ASP A 1 127 ? -1.369 6.778 -15.970 1.00 21.86 119 ASP A N 1
ATOM 791 C CA . ASP A 1 127 ? -2.371 5.865 -15.411 1.00 22.03 119 ASP A CA 1
ATOM 792 C C . ASP A 1 127 ? -2.947 6.398 -14.086 1.00 21.66 119 ASP A C 1
ATOM 793 O O . ASP A 1 127 ? -2.228 6.533 -13.095 1.00 21.62 119 ASP A O 1
ATOM 798 N N . ASP A 1 128 ? -4.252 6.668 -14.078 1.00 20.79 120 ASP A N 1
ATOM 799 C CA . ASP A 1 128 ? -4.930 7.255 -12.932 1.00 19.96 120 ASP A CA 1
ATOM 800 C C . ASP A 1 128 ? -5.010 6.320 -11.733 1.00 19.33 120 ASP A C 1
ATOM 801 O O . ASP A 1 128 ? -5.015 6.779 -10.594 1.00 18.73 120 ASP A O 1
ATOM 806 N N . GLY A 1 129 ? -5.079 5.014 -11.991 1.00 18.28 121 GLY A N 1
ATOM 807 C CA . GLY A 1 129 ? -5.134 4.028 -10.920 1.00 17.68 121 GLY A CA 1
ATOM 808 C C . GLY A 1 129 ? -3.825 3.947 -10.142 1.00 17.66 121 GLY A C 1
ATOM 809 O O . GLY A 1 129 ? -3.820 3.912 -8.902 1.00 17.17 121 GLY A O 1
ATOM 810 N N . LEU A 1 130 ? -2.720 3.915 -10.888 1.00 16.72 122 LEU A N 1
ATOM 811 C CA . LEU A 1 130 ? -1.374 3.887 -10.334 1.00 16.47 122 LEU A CA 1
ATOM 812 C C . LEU A 1 130 ? -1.076 5.158 -9.548 1.00 15.77 122 LEU A C 1
ATOM 813 O O . LEU A 1 130 ? -0.519 5.093 -8.471 1.00 15.62 122 LEU A O 1
ATOM 818 N N . THR A 1 131 ? -1.476 6.302 -10.090 1.00 15.51 123 THR A N 1
ATOM 819 C CA . THR A 1 131 ? -1.273 7.596 -9.446 1.00 15.47 123 THR A CA 1
ATOM 820 C C . THR A 1 131 ? -2.077 7.745 -8.153 1.00 15.53 123 THR A C 1
ATOM 821 O O . THR A 1 131 ? -1.544 8.217 -7.149 1.00 15.71 123 THR A O 1
ATOM 825 N N . ALA A 1 132 ? -3.345 7.337 -8.174 1.00 15.04 124 ALA A N 1
ATOM 826 C CA . ALA A 1 132 ? -4.168 7.362 -6.974 1.00 14.26 124 ALA A CA 1
ATOM 827 C C . ALA A 1 132 ? -3.597 6.442 -5.896 1.00 14.15 124 ALA A C 1
ATOM 828 O O . ALA A 1 132 ? -3.607 6.794 -4.716 1.00 14.11 124 ALA A O 1
ATOM 830 N N . GLN A 1 133 ? -3.111 5.266 -6.293 1.00 13.67 125 GLN A N 1
ATOM 831 C CA . GLN A 1 133 ? -2.470 4.343 -5.345 1.00 14.11 125 GLN A CA 1
ATOM 832 C C . GLN A 1 133 ? -1.252 4.975 -4.660 1.00 13.86 125 GLN A C 1
ATOM 833 O O . GLN A 1 133 ? -1.081 4.829 -3.443 1.00 13.39 125 GLN A O 1
ATOM 839 N N . MET A 1 134 ? -0.420 5.656 -5.453 1.00 12.98 126 MET A N 1
ATOM 840 C CA . MET A 1 134 ? 0.785 6.321 -4.948 1.00 13.78 126 MET A CA 1
ATOM 841 C C . MET A 1 134 ? 0.446 7.467 -4.005 1.00 13.53 126 MET A C 1
ATOM 842 O O . MET A 1 134 ? 0.994 7.535 -2.914 1.00 13.10 126 MET A O 1
ATOM 847 N N . ARG A 1 135 ? -0.461 8.348 -4.443 1.00 13.78 127 ARG A N 1
ATOM 848 C CA . ARG A 1 135 ? -0.859 9.520 -3.683 1.00 14.64 127 ARG A CA 1
ATOM 849 C C . ARG A 1 135 ? -1.559 9.148 -2.385 1.00 14.89 127 ARG A C 1
ATOM 850 O O . ARG A 1 135 ? -1.265 9.731 -1.341 1.00 15.47 127 ARG A O 1
ATOM 858 N N . LEU A 1 136 ? -2.487 8.193 -2.460 1.00 14.82 128 LEU A N 1
ATOM 859 C CA . LEU A 1 136 ? -3.206 7.714 -1.279 1.00 15.05 128 LEU A CA 1
ATOM 860 C C . LEU A 1 136 ? -2.273 7.028 -0.290 1.00 14.84 128 LEU A C 1
ATOM 861 O O . LEU A 1 136 ? -2.323 7.322 0.888 1.00 15.09 128 LEU A O 1
ATOM 866 N N . GLY A 1 137 ? -1.444 6.105 -0.775 1.00 14.70 129 GLY A N 1
ATOM 867 C CA . GLY A 1 137 ? -0.476 5.407 0.068 1.00 15.12 129 GLY A CA 1
ATOM 868 C C . GLY A 1 137 ? 0.487 6.357 0.764 1.00 15.37 129 GLY A C 1
ATOM 869 O O . GLY A 1 137 ? 0.792 6.181 1.932 1.00 15.80 129 GLY A O 1
ATOM 870 N N . PHE A 1 138 ? 0.945 7.377 0.042 1.00 15.36 130 PHE A N 1
ATOM 871 C CA . PHE A 1 138 ? 1.819 8.403 0.598 1.00 15.63 130 PHE A CA 1
ATOM 872 C C . PHE A 1 138 ? 1.135 9.257 1.664 1.00 16.26 130 PHE A C 1
ATOM 873 O O . PHE A 1 138 ? 1.742 9.541 2.699 1.00 15.89 130 PHE A O 1
ATOM 881 N N . ASP A 1 139 ? -0.106 9.683 1.399 1.00 16.76 131 ASP A N 1
ATOM 882 C CA . ASP A 1 139 ? -0.888 10.452 2.376 1.00 17.81 131 ASP A CA 1
ATOM 883 C C . ASP A 1 139 ? -1.164 9.630 3.640 1.00 17.62 131 ASP A C 1
ATOM 884 O O . ASP A 1 139 ? -1.195 10.176 4.756 1.00 17.46 131 ASP A O 1
ATOM 889 N N . GLU A 1 140 ? -1.333 8.321 3.449 1.00 17.50 132 GLU A N 1
ATOM 890 C CA . GLU A 1 140 ? -1.636 7.376 4.522 1.00 17.95 132 GLU A CA 1
ATOM 891 C C . GLU A 1 140 ? -0.395 6.938 5.328 1.00 17.61 132 GLU A C 1
ATOM 892 O O . GLU A 1 140 ? -0.525 6.212 6.316 1.00 16.87 132 GLU A O 1
ATOM 898 N N . GLY A 1 141 ? 0.799 7.359 4.898 1.00 17.53 133 GLY A N 1
ATOM 899 C CA . GLY A 1 141 ? 2.042 6.984 5.584 1.00 17.47 133 GLY A CA 1
ATOM 900 C C . GLY A 1 141 ? 2.415 5.524 5.390 1.00 17.69 133 GLY A C 1
ATOM 901 O O . GLY A 1 141 ? 3.139 4.935 6.198 1.00 17.78 133 GLY A O 1
ATOM 902 N N . LYS A 1 142 ? 1.931 4.943 4.301 1.00 17.26 134 LYS A N 1
ATOM 903 C CA . LYS A 1 142 ? 2.223 3.556 3.994 1.00 17.22 134 LYS A CA 1
ATOM 904 C C . LYS A 1 142 ? 3.562 3.388 3.307 1.00 16.70 134 LYS A C 1
ATOM 905 O O . LYS A 1 142 ? 4.076 4.322 2.696 1.00 15.86 134 LYS A O 1
ATOM 911 N N A ASP A 1 143 ? 4.132 2.191 3.430 0.48 16.91 135 ASP A N 1
ATOM 912 N N B ASP A 1 143 ? 4.129 2.192 3.445 0.52 16.65 135 ASP A N 1
ATOM 913 C CA A ASP A 1 143 ? 5.355 1.824 2.724 0.48 16.94 135 ASP A CA 1
ATOM 914 C CA B ASP A 1 143 ? 5.328 1.807 2.719 0.52 16.42 135 ASP A CA 1
ATOM 915 C C A ASP A 1 143 ? 4.958 1.417 1.306 0.48 16.62 135 ASP A C 1
ATOM 916 C C B ASP A 1 143 ? 4.906 1.431 1.304 0.52 16.30 135 ASP A C 1
ATOM 917 O O A ASP A 1 143 ? 4.415 0.330 1.084 0.48 16.66 135 ASP A O 1
ATOM 918 O O B ASP A 1 143 ? 4.294 0.381 1.083 0.52 16.32 135 ASP A O 1
ATOM 927 N N . ILE A 1 144 ? 5.199 2.317 0.357 1.00 16.35 136 ILE A N 1
ATOM 928 C CA . ILE A 1 144 ? 4.796 2.121 -1.035 1.00 15.69 136 ILE A CA 1
ATOM 929 C C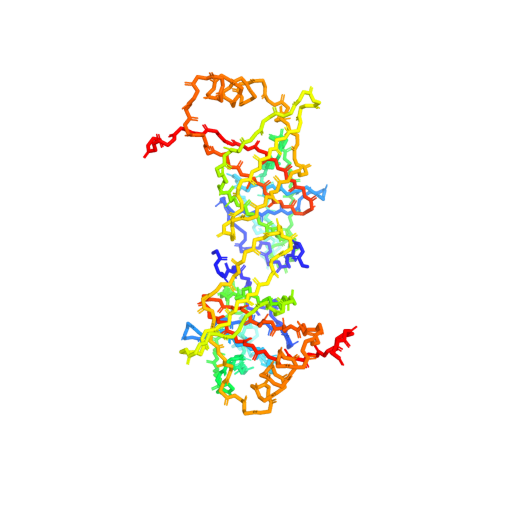 . ILE A 1 144 ? 6.013 1.790 -1.875 1.00 15.76 136 ILE A C 1
ATOM 930 O O . ILE A 1 144 ? 7.025 2.491 -1.822 1.00 15.62 136 ILE A O 1
ATOM 935 N N . VAL A 1 145 ? 5.907 0.698 -2.629 1.00 16.30 137 VAL A N 1
ATOM 936 C CA . VAL A 1 145 ? 6.958 0.240 -3.540 1.00 16.73 137 VAL A CA 1
ATOM 937 C C . VAL A 1 145 ? 6.496 0.466 -4.974 1.00 17.41 137 VAL A C 1
ATOM 938 O O . VAL A 1 145 ? 5.403 0.061 -5.358 1.00 17.72 137 VAL A O 1
ATOM 942 N N . VAL A 1 146 ? 7.350 1.109 -5.757 1.00 18.08 138 VAL A N 1
ATOM 943 C CA . VAL A 1 146 ? 7.039 1.523 -7.120 1.00 18.75 138 VAL A CA 1
ATOM 944 C C . VAL A 1 146 ? 7.970 0.767 -8.065 1.00 18.95 138 VAL A C 1
ATOM 945 O O . VAL A 1 146 ? 9.194 0.820 -7.900 1.00 19.25 138 VAL A O 1
ATOM 949 N N . SER A 1 147 ? 7.389 0.049 -9.029 1.00 18.68 139 SER A N 1
ATOM 950 C CA . SER A 1 147 ? 8.163 -0.632 -10.076 1.00 18.67 139 SER A CA 1
ATOM 951 C C . SER A 1 147 ? 8.354 0.279 -11.283 1.00 18.30 139 SER A C 1
ATOM 952 O O . SER A 1 147 ? 7.401 0.869 -11.773 1.00 18.17 139 SER A O 1
ATOM 955 N N . VAL A 1 148 ? 9.595 0.393 -11.743 1.00 18.23 140 VAL A N 1
ATOM 956 C CA . VAL A 1 148 ? 9.933 1.226 -12.887 1.00 18.30 140 VAL A CA 1
ATOM 957 C C . VAL A 1 148 ? 10.483 0.346 -14.016 1.00 18.62 140 VAL A C 1
ATOM 958 O O . VAL A 1 148 ? 11.416 -0.445 -13.810 1.00 18.55 140 VAL A O 1
ATOM 962 N N . MET A 1 149 ? 9.895 0.480 -15.203 1.00 18.80 141 MET A N 1
ATOM 963 C CA . MET A 1 149 ? 10.432 -0.168 -16.402 1.00 19.12 141 MET A CA 1
ATOM 964 C C . MET A 1 149 ? 11.271 0.831 -17.189 1.00 18.81 141 MET A C 1
ATOM 965 O O . MET A 1 149 ? 10.818 1.927 -17.485 1.00 18.78 141 MET A O 1
ATOM 970 N N . SER A 1 150 ? 12.507 0.461 -17.495 1.00 18.93 142 SER A N 1
ATOM 971 C CA . SER A 1 150 ? 13.409 1.368 -18.204 1.00 19.23 142 SER A CA 1
ATOM 972 C C . SER A 1 150 ? 14.082 0.717 -19.413 1.00 19.05 142 SER A C 1
ATOM 973 O O . SER A 1 150 ? 14.502 -0.439 -19.368 1.00 19.21 142 SER A O 1
ATOM 976 N N . SER A 1 151 ? 14.171 1.481 -20.495 1.00 19.44 143 SER A N 1
ATOM 977 C CA . SER A 1 151 ? 14.844 1.039 -21.712 1.00 19.88 143 SER A CA 1
ATOM 978 C C . SER A 1 151 ? 15.158 2.256 -22.556 1.00 20.22 143 SER A C 1
ATOM 979 O O . SER A 1 151 ? 14.295 3.109 -22.758 1.00 19.86 143 SER A O 1
ATOM 982 N N . MET A 1 152 ? 16.408 2.333 -23.017 1.00 21.17 144 MET A N 1
ATOM 983 C CA . MET A 1 152 ? 16.849 3.334 -23.988 1.00 21.92 144 MET A CA 1
ATOM 984 C C . MET A 1 152 ? 16.642 4.782 -23.520 1.00 22.62 144 MET A C 1
ATOM 985 O O . MET A 1 152 ? 16.231 5.651 -24.295 1.00 22.41 144 MET A O 1
ATOM 990 N N . GLY A 1 153 ? 16.934 5.024 -22.242 1.00 23.28 145 GLY A N 1
ATOM 991 C CA . GLY A 1 153 ? 16.787 6.355 -21.633 1.00 24.69 145 GLY A CA 1
ATOM 992 C C . GLY A 1 153 ? 15.359 6.789 -21.315 1.00 25.23 145 GLY A C 1
ATOM 993 O O . GLY A 1 153 ? 15.100 7.969 -21.040 1.00 25.93 145 GLY A O 1
ATOM 994 N N . GLU A 1 154 ? 14.434 5.837 -21.356 1.00 25.28 146 GLU A N 1
ATOM 995 C CA . GLU A 1 154 ? 13.017 6.113 -21.181 1.00 25.56 146 GLU A CA 1
ATOM 996 C C . GLU A 1 154 ? 12.487 5.218 -20.074 1.00 24.87 146 GLU A C 1
ATOM 997 O O . GLU A 1 154 ? 12.862 4.060 -19.971 1.00 24.86 146 GLU A O 1
ATOM 1003 N N . GLU A 1 155 ? 11.631 5.772 -19.229 1.00 24.55 147 GLU A N 1
ATOM 1004 C CA . GLU A 1 155 ? 11.230 5.091 -18.003 1.00 23.85 147 GLU A CA 1
ATOM 1005 C C . GLU A 1 155 ? 9.750 5.277 -17.758 1.00 23.52 147 GLU A C 1
ATOM 1006 O O . GLU A 1 155 ? 9.184 6.340 -18.037 1.00 23.69 147 GLU A O 1
ATOM 1012 N N . GLN A 1 156 ? 9.127 4.229 -17.238 1.00 22.38 148 GLN A N 1
ATOM 1013 C CA . GLN A 1 156 ? 7.718 4.252 -16.977 1.00 21.90 148 GLN A CA 1
ATOM 1014 C C . GLN A 1 156 ? 7.439 3.550 -15.660 1.00 20.97 148 GLN A C 1
ATOM 1015 O O . GLN A 1 156 ? 7.893 2.416 -15.445 1.00 20.31 148 GLN A O 1
ATOM 1021 N N . ILE A 1 157 ? 6.697 4.227 -14.784 1.00 19.82 149 ILE A N 1
ATOM 1022 C CA . ILE A 1 157 ? 6.181 3.589 -13.571 1.00 19.47 149 ILE A CA 1
ATOM 1023 C C . ILE A 1 157 ? 5.092 2.618 -14.012 1.00 18.97 149 ILE A C 1
ATOM 1024 O O . ILE A 1 157 ? 4.112 3.025 -14.616 1.00 18.55 149 ILE A O 1
ATOM 1029 N N . CYS A 1 158 ? 5.280 1.340 -13.715 1.00 19.40 150 CYS A N 1
ATOM 1030 C CA . CYS A 1 158 ? 4.446 0.284 -14.292 1.00 20.95 150 CYS A CA 1
ATOM 1031 C C . CYS A 1 158 ? 3.683 -0.557 -13.249 1.00 20.84 150 CYS A C 1
ATOM 1032 O O . CYS A 1 158 ? 2.776 -1.310 -13.607 1.00 21.61 150 CYS A O 1
ATOM 1035 N N . ALA A 1 159 ? 4.038 -0.430 -11.972 1.00 20.58 151 ALA A N 1
ATOM 1036 C CA . ALA A 1 159 ? 3.298 -1.092 -10.887 1.00 20.41 151 ALA A CA 1
ATOM 1037 C C . ALA A 1 159 ? 3.461 -0.356 -9.560 1.00 20.65 151 ALA A C 1
ATOM 1038 O O . ALA A 1 159 ? 4.448 0.335 -9.348 1.00 20.24 151 ALA A O 1
ATOM 1040 N N . VAL A 1 160 ? 2.476 -0.509 -8.677 1.00 21.45 152 VAL A N 1
ATOM 1041 C CA . VAL A 1 160 ? 2.490 0.102 -7.354 1.00 21.92 152 VAL A CA 1
ATOM 1042 C C . VAL A 1 160 ? 1.914 -0.890 -6.349 1.00 23.16 152 VAL A C 1
ATOM 1043 O O . VAL A 1 160 ? 0.854 -1.455 -6.581 1.00 23.69 152 VAL A O 1
ATOM 1047 N N . LYS A 1 161 ? 2.601 -1.085 -5.228 1.00 24.40 153 LYS A N 1
ATOM 1048 C CA . LYS A 1 161 ? 2.065 -1.894 -4.125 1.00 25.85 153 LYS A CA 1
ATOM 1049 C C . LYS A 1 161 ? 2.409 -1.288 -2.767 1.00 26.46 153 LYS A C 1
ATOM 1050 O O . LYS A 1 161 ? 3.428 -0.610 -2.621 1.00 26.28 153 LYS A O 1
ATOM 1056 N N . GLU A 1 162 ? 1.557 -1.534 -1.775 1.00 27.53 154 GLU A N 1
ATOM 1057 C CA . GLU A 1 162 ? 1.910 -1.220 -0.391 1.00 28.76 154 GLU A CA 1
ATOM 1058 C C . GLU A 1 162 ? 2.439 -2.445 0.335 1.00 28.82 154 GLU A C 1
ATOM 1059 O O . GLU A 1 162 ? 1.942 -3.555 0.141 1.00 29.14 154 GLU A O 1
ATOM 1065 N N . VAL A 1 163 ? 3.471 -2.255 1.149 1.00 29.15 155 VAL A N 1
ATOM 1066 C CA . VAL A 1 163 ? 4.091 -3.389 1.833 1.00 29.34 155 VAL A CA 1
ATOM 1067 C C . VAL A 1 163 ? 4.055 -3.282 3.365 1.00 29.74 155 VAL A C 1
ATOM 1068 O O . VAL A 1 163 ? 4.639 -4.118 4.062 1.00 30.31 155 VAL A O 1
ATOM 1072 N N . GLY A 1 164 ? 3.370 -2.262 3.881 1.00 29.63 156 GLY A N 1
ATOM 1073 C CA . GLY A 1 164 ? 3.210 -2.097 5.332 1.00 29.54 156 GLY A CA 1
ATOM 1074 C C . GLY A 1 164 ? 2.996 -0.657 5.763 1.00 29.30 156 GLY A C 1
ATOM 1075 O O . GLY A 1 164 ? 2.661 0.204 4.940 1.00 29.11 156 GLY A O 1
ATOM 1076 N N . GLY A 1 165 ? 3.198 -0.400 7.056 1.00 28.87 157 GLY A N 1
ATOM 1077 C CA . GLY A 1 165 ? 3.078 0.947 7.612 1.00 28.42 157 GLY A CA 1
ATOM 1078 C C . GLY A 1 165 ? 1.655 1.473 7.709 1.00 27.87 157 GLY A C 1
ATOM 1079 O O . GLY A 1 165 ? 0.691 0.708 7.661 1.00 28.09 157 GLY A O 1
ATOM 1080 N N . GLY A 1 166 ? 1.533 2.790 7.846 1.00 27.44 158 GLY A N 1
ATOM 1081 C CA . GLY A 1 166 ? 0.241 3.452 8.019 1.00 26.70 158 GLY A CA 1
ATOM 1082 C C . GLY A 1 166 ? 0.281 4.418 9.188 1.00 26.51 158 GLY A C 1
ATOM 1083 O O . GLY A 1 166 ? 1.246 4.431 9.948 1.00 27.09 158 GLY A O 1
ATOM 1084 N N . LYS A 1 167 ? -0.769 5.224 9.333 1.00 25.67 159 LYS A N 1
ATOM 1085 C CA . LYS A 1 167 ? -0.854 6.232 10.392 1.00 24.69 159 LYS A CA 1
ATOM 1086 C C . LYS A 1 167 ? -1.928 5.874 11.431 1.00 24.91 159 LYS A C 1
ATOM 1087 O O . LYS A 1 167 ? -2.866 5.138 11.110 1.00 25.34 159 LYS A O 1
ATOM 1093 N N . SER B 1 24 ? 21.321 -13.687 -18.699 1.00 28.54 16 SER B N 1
ATOM 1094 C CA . SER B 1 24 ? 21.303 -12.280 -18.160 1.00 27.94 16 SER B CA 1
ATOM 1095 C C . SER B 1 24 ? 22.687 -11.635 -17.997 1.00 26.37 16 SER B C 1
ATOM 1096 O O . SER B 1 24 ? 22.845 -10.439 -18.246 1.00 26.84 16 SER B O 1
ATOM 1099 N N . LYS B 1 25 ? 23.680 -12.410 -17.580 1.00 24.54 17 LYS B N 1
ATOM 1100 C CA . LYS B 1 25 ? 25.062 -11.922 -17.602 1.00 23.37 17 LYS B CA 1
ATOM 1101 C C . LYS B 1 25 ? 25.703 -12.112 -18.986 1.00 21.61 17 LYS B C 1
ATOM 1102 O O . LYS B 1 25 ? 26.695 -11.466 -19.316 1.00 21.52 17 LYS B O 1
ATOM 1108 N N . THR B 1 26 ? 25.139 -13.019 -19.774 1.00 19.32 18 THR B N 1
ATOM 1109 C CA . THR B 1 26 ? 25.617 -13.288 -21.128 1.00 17.53 18 THR B CA 1
ATOM 1110 C C . THR B 1 26 ? 24.454 -13.448 -22.097 1.00 16.30 18 THR B C 1
ATOM 1111 O O . THR B 1 26 ? 23.310 -13.672 -21.696 1.00 16.01 18 THR B O 1
ATOM 1115 N N . TYR B 1 27 ? 24.742 -13.318 -23.380 1.00 14.95 19 TYR B N 1
ATOM 1116 C CA . TYR B 1 27 ? 23.749 -13.623 -24.388 1.00 14.05 19 TYR B CA 1
ATOM 1117 C C . TYR B 1 27 ? 24.383 -14.444 -25.523 1.00 13.60 19 TYR B C 1
ATOM 1118 O O . TYR B 1 27 ? 25.592 -14.347 -25.755 1.00 13.34 19 TYR B O 1
ATOM 1127 N N . PRO B 1 28 ? 23.577 -15.291 -26.196 1.00 13.48 20 PRO B N 1
ATOM 1128 C CA . PRO B 1 28 ? 24.107 -16.040 -27.341 1.00 13.11 20 PRO B CA 1
ATOM 1129 C C . PRO B 1 28 ? 24.267 -15.180 -28.607 1.00 12.66 20 PRO B C 1
ATOM 1130 O O . PRO B 1 28 ? 23.382 -14.389 -28.968 1.00 12.72 20 PRO B O 1
ATOM 1134 N N . GLN B 1 29 ? 25.417 -15.334 -29.249 1.00 12.03 21 GLN B N 1
ATOM 1135 C CA . GLN B 1 29 ? 25.741 -14.629 -30.477 1.00 12.12 21 GLN B CA 1
ATOM 1136 C C . GLN B 1 29 ? 26.341 -15.624 -31.479 1.00 12.42 21 GLN B C 1
ATOM 1137 O O . GLN B 1 29 ? 27.144 -16.485 -31.102 1.00 12.41 21 GLN B O 1
ATOM 1143 N N . SER B 1 30 ? 25.953 -15.493 -32.741 1.00 12.47 22 SER B N 1
ATOM 1144 C CA . SER B 1 30 ? 26.558 -16.250 -33.830 1.00 13.96 22 SER B CA 1
ATOM 1145 C C . SER B 1 30 ? 28.087 -16.051 -33.811 1.00 13.86 22 SER B C 1
ATOM 1146 O O . SER B 1 30 ? 28.556 -14.918 -33.842 1.00 13.91 22 SER B O 1
ATOM 1149 N N . ALA B 1 31 ? 28.850 -17.148 -33.757 1.00 14.08 23 ALA B N 1
ATOM 1150 C CA . ALA B 1 31 ? 30.324 -17.096 -33.810 1.00 13.62 23 ALA B CA 1
ATOM 1151 C C . ALA B 1 31 ? 30.857 -16.292 -35.010 1.00 13.70 23 ALA B C 1
ATOM 1152 O O . ALA B 1 31 ? 31.789 -15.481 -34.856 1.00 13.65 23 ALA B O 1
ATOM 1154 N N . GLY B 1 32 ? 30.241 -16.489 -36.186 1.00 13.40 24 GLY B N 1
ATOM 1155 C CA . GLY B 1 32 ? 30.540 -15.705 -37.397 1.00 12.56 24 GLY B CA 1
ATOM 1156 C C . GLY B 1 32 ? 30.396 -14.194 -37.289 1.00 13.35 24 GLY B C 1
ATOM 1157 O O . GLY B 1 32 ? 30.966 -13.451 -38.105 1.00 13.20 24 GLY B O 1
ATOM 1158 N N . ASN B 1 33 ? 29.647 -13.724 -36.286 1.00 13.58 25 ASN B N 1
ATOM 1159 C CA . ASN B 1 33 ? 29.394 -12.283 -36.094 1.00 14.12 25 ASN B CA 1
ATOM 1160 C C . ASN B 1 33 ? 30.340 -11.605 -35.095 1.00 14.28 25 ASN B C 1
ATOM 1161 O O . ASN B 1 33 ? 30.324 -10.392 -34.959 1.00 14.76 25 ASN B O 1
ATOM 1166 N N . ILE B 1 34 ? 31.153 -12.402 -34.408 1.00 14.91 26 ILE B N 1
ATOM 1167 C CA . ILE B 1 34 ? 32.098 -11.910 -33.395 1.00 14.95 26 ILE B CA 1
ATOM 1168 C C . ILE B 1 34 ? 33.216 -11.211 -34.133 1.00 15.71 26 ILE B C 1
ATOM 1169 O O . ILE B 1 34 ? 33.675 -11.703 -35.175 1.00 16.21 26 ILE B O 1
ATOM 1174 N N . ARG B 1 35 ? 33.650 -10.070 -33.606 1.00 15.88 27 ARG B N 1
ATOM 1175 C CA . ARG B 1 35 ? 34.709 -9.281 -34.228 1.00 15.87 27 ARG B CA 1
ATOM 1176 C C . ARG B 1 35 ? 35.742 -8.873 -33.185 1.00 16.28 27 ARG B C 1
ATOM 1177 O O . ARG B 1 35 ? 35.429 -8.784 -31.995 1.00 15.60 27 ARG B O 1
ATOM 1185 N N . LYS B 1 36 ? 36.973 -8.641 -33.640 1.00 16.52 28 LYS B N 1
ATOM 1186 C CA . LYS B 1 36 ? 38.014 -8.032 -32.817 1.00 17.19 28 LYS B CA 1
ATOM 1187 C C . LYS B 1 36 ? 37.462 -6.800 -32.111 1.00 16.69 28 LYS B C 1
ATOM 1188 O O . LYS B 1 36 ? 36.816 -5.958 -32.747 1.00 16.27 28 LYS B O 1
ATOM 1194 N N . GLY B 1 37 ? 37.714 -6.698 -30.806 1.00 16.47 29 GLY B N 1
ATOM 1195 C CA . GLY B 1 37 ? 37.203 -5.566 -30.014 1.00 16.38 29 GLY B CA 1
ATOM 1196 C C . GLY B 1 37 ? 35.920 -5.903 -29.280 1.00 16.55 29 GLY B C 1
ATOM 1197 O O . GLY B 1 37 ? 35.564 -5.240 -28.302 1.00 16.69 29 GLY B O 1
ATOM 1198 N N . GLY B 1 38 ? 35.221 -6.939 -29.752 1.00 16.02 30 GLY B N 1
ATOM 1199 C CA . GLY B 1 38 ? 34.049 -7.462 -29.053 1.00 15.04 30 GLY B CA 1
ATOM 1200 C C . GLY B 1 38 ? 34.445 -8.378 -27.910 1.00 14.66 30 GLY B C 1
ATOM 1201 O O . GLY B 1 38 ? 35.638 -8.602 -27.655 1.00 14.32 30 GLY B O 1
ATOM 1202 N N . HIS B 1 39 ? 33.449 -8.933 -27.226 1.00 14.44 31 HIS B N 1
ATOM 1203 C CA . HIS B 1 39 ? 33.721 -9.818 -26.095 1.00 14.44 31 HIS B CA 1
ATOM 1204 C C . HIS B 1 39 ? 33.152 -11.200 -26.317 1.00 13.89 31 HIS B C 1
ATOM 1205 O O . HIS B 1 39 ? 32.186 -11.375 -27.062 1.00 14.20 31 HIS B O 1
ATOM 1212 N N . ILE B 1 40 ? 33.756 -12.170 -25.648 1.00 13.65 32 ILE B N 1
ATOM 1213 C CA . ILE B 1 40 ? 33.361 -13.566 -25.731 1.00 14.05 32 ILE B CA 1
ATOM 1214 C C . ILE B 1 40 ? 33.626 -14.271 -24.389 1.00 14.50 32 ILE B C 1
ATOM 1215 O O . ILE B 1 40 ? 34.552 -13.914 -23.647 1.00 14.24 32 ILE B O 1
ATOM 1220 N N . VAL B 1 41 ? 32.817 -15.267 -24.069 1.00 15.40 33 VAL B N 1
ATOM 1221 C CA . VAL B 1 41 ? 33.123 -16.143 -22.936 1.00 16.83 33 VAL B CA 1
ATOM 1222 C C . VAL B 1 41 ? 33.938 -17.355 -23.418 1.00 18.61 33 VAL B C 1
ATOM 1223 O O . VAL B 1 41 ? 33.459 -18.144 -24.259 1.00 18.94 33 VAL B O 1
ATOM 1227 N N . ILE B 1 42 ? 35.168 -17.481 -22.900 1.00 19.83 34 ILE B N 1
ATOM 1228 C CA . ILE B 1 42 ? 36.006 -18.678 -23.081 1.00 20.72 34 ILE B CA 1
ATOM 1229 C C . ILE B 1 42 ? 36.351 -19.249 -21.700 1.00 21.77 34 ILE B C 1
ATOM 1230 O O . ILE B 1 42 ? 36.823 -18.522 -20.827 1.00 21.75 34 ILE B O 1
ATOM 1235 N N . LYS B 1 43 ? 36.091 -20.545 -21.512 1.00 23.10 35 LYS B N 1
ATOM 1236 C CA . LYS B 1 43 ? 36.293 -21.253 -20.234 1.00 24.45 35 LYS B CA 1
ATOM 1237 C C . LYS B 1 43 ? 35.682 -20.481 -19.065 1.00 24.70 35 LYS B C 1
ATOM 1238 O O . LYS B 1 43 ? 36.325 -20.323 -18.017 1.00 24.67 35 LYS B O 1
ATOM 1244 N N . ASN B 1 44 ? 34.455 -19.995 -19.259 1.00 24.82 36 ASN B N 1
ATOM 1245 C CA . ASN B 1 44 ? 33.731 -19.205 -18.246 1.00 25.12 36 ASN B CA 1
ATOM 1246 C C . ASN B 1 44 ? 34.336 -17.857 -17.865 1.00 23.67 36 ASN B C 1
ATOM 1247 O O . ASN B 1 44 ? 33.936 -17.254 -16.873 1.00 23.92 36 ASN B O 1
ATOM 1252 N N . ARG B 1 45 ? 35.273 -17.378 -18.674 1.00 22.49 37 ARG B N 1
ATOM 1253 C CA . ARG B 1 45 ? 35.945 -16.119 -18.415 1.00 21.15 37 ARG B CA 1
ATOM 1254 C C . ARG B 1 45 ? 35.497 -15.068 -19.419 1.00 20.23 37 ARG B C 1
ATOM 1255 O O . ARG B 1 45 ? 35.362 -15.388 -20.592 1.00 20.26 37 ARG B O 1
ATOM 1263 N N . PRO B 1 46 ? 35.247 -13.814 -18.964 1.00 19.15 38 PRO B N 1
ATOM 1264 C CA . PRO B 1 46 ? 34.964 -12.747 -19.937 1.00 18.33 38 PRO B CA 1
ATOM 1265 C C . PRO B 1 46 ? 36.237 -12.200 -20.589 1.00 17.86 38 PRO B C 1
ATOM 1266 O O . PRO B 1 46 ? 37.144 -11.727 -19.892 1.00 17.71 38 PRO B O 1
ATOM 1270 N N . CYS B 1 47 ? 36.294 -12.251 -21.920 1.00 17.18 39 CYS B N 1
ATOM 1271 C CA . CYS B 1 47 ? 37.504 -11.899 -22.648 1.00 16.57 39 CYS B CA 1
ATOM 1272 C C . CYS B 1 47 ? 37.230 -10.897 -23.747 1.00 16.48 39 CYS B C 1
ATOM 1273 O O . CYS B 1 47 ? 36.157 -10.891 -24.339 1.00 16.67 39 CYS B O 1
ATOM 1276 N N . LYS B 1 48 ? 38.217 -10.054 -24.025 1.00 16.61 40 LYS B N 1
ATOM 1277 C CA . LYS B 1 48 ? 38.140 -9.132 -25.139 1.00 16.50 40 LYS B CA 1
ATOM 1278 C C . LYS B 1 48 ? 38.806 -9.801 -26.311 1.00 16.24 40 LYS B C 1
ATOM 1279 O O . LYS B 1 48 ? 39.935 -10.298 -26.182 1.00 16.32 40 LYS B O 1
ATOM 1285 N N . VAL B 1 49 ? 38.115 -9.809 -27.447 1.00 15.66 41 VAL B N 1
ATOM 1286 C CA . VAL B 1 49 ? 38.625 -10.423 -28.669 1.00 15.67 41 VAL B CA 1
ATOM 1287 C C . VAL B 1 49 ? 39.689 -9.524 -29.303 1.00 16.09 41 VAL B C 1
ATOM 1288 O O . VAL B 1 49 ? 39.434 -8.351 -29.594 1.00 16.25 41 VAL B O 1
ATOM 1292 N N . VAL B 1 50 ? 40.879 -10.087 -29.501 1.00 16.72 42 VAL B N 1
ATOM 1293 C CA . VAL B 1 50 ? 42.000 -9.363 -30.112 1.00 17.56 42 VAL B CA 1
ATOM 1294 C C . VAL B 1 50 ? 42.357 -9.874 -31.519 1.00 18.13 42 VAL B C 1
ATOM 1295 O O . VAL B 1 50 ? 43.022 -9.183 -32.291 1.00 18.83 42 VAL B O 1
ATOM 1299 N N . GLU B 1 51 ? 41.915 -11.081 -31.854 1.00 18.23 43 GLU B N 1
ATOM 1300 C CA . GLU B 1 51 ? 42.099 -11.591 -33.205 1.00 19.12 43 GLU B CA 1
ATOM 1301 C C . GLU B 1 51 ? 41.029 -12.603 -33.576 1.00 18.48 43 GLU B C 1
ATOM 1302 O O . GLU B 1 51 ? 40.684 -13.466 -32.775 1.00 17.43 43 GLU B O 1
ATOM 1308 N N . VAL B 1 52 ? 40.501 -12.469 -34.793 1.00 18.35 44 VAL B N 1
ATOM 1309 C CA . VAL B 1 52 ? 39.655 -13.488 -35.394 1.00 18.01 44 VAL B CA 1
ATOM 1310 C C . VAL B 1 52 ? 40.268 -13.946 -36.718 1.00 18.15 44 VAL B C 1
ATOM 1311 O O . VAL B 1 52 ? 40.606 -13.133 -37.577 1.00 17.28 44 VAL B O 1
ATOM 1315 N N . SER B 1 53 ? 40.380 -15.259 -36.865 1.00 18.55 45 SER B N 1
ATOM 1316 C CA . SER B 1 53 ? 40.806 -15.891 -38.098 1.00 19.68 45 SER B CA 1
ATOM 1317 C C . SER B 1 53 ? 39.692 -16.867 -38.497 1.00 20.39 45 SER B C 1
ATOM 1318 O O . SER B 1 53 ? 39.316 -17.764 -37.722 1.00 19.46 45 SER B O 1
ATOM 1321 N N . THR B 1 54 ? 39.138 -16.662 -39.685 1.00 22.24 46 THR B N 1
ATOM 1322 C CA . THR B 1 54 ? 37.966 -17.414 -40.136 1.00 24.65 46 THR B CA 1
ATOM 1323 C C . THR B 1 54 ? 38.274 -18.118 -41.434 1.00 26.51 46 THR B C 1
ATOM 1324 O O . THR B 1 54 ? 38.632 -17.465 -42.423 1.00 26.84 46 THR B O 1
ATOM 1328 N N . SER B 1 55 ? 38.113 -19.441 -41.421 1.00 28.58 47 SER B N 1
ATOM 1329 C CA . SER B 1 55 ? 38.375 -20.275 -42.594 1.00 31.44 47 SER B CA 1
ATOM 1330 C C . SER B 1 55 ? 37.272 -21.288 -42.917 1.00 32.97 47 SER B C 1
ATOM 1331 O O . SER B 1 55 ? 36.702 -21.906 -42.016 1.00 32.79 47 SER B O 1
ATOM 1334 N N . LYS B 1 56 ? 37.010 -21.463 -44.215 1.00 35.03 48 LYS B N 1
ATOM 1335 C CA . LYS B 1 56 ? 35.960 -22.371 -44.726 1.00 36.88 48 LYS B CA 1
ATOM 1336 C C . LYS B 1 56 ? 36.493 -23.793 -44.965 1.00 37.79 48 LYS B C 1
ATOM 1337 O O . LYS B 1 56 ? 37.422 -23.982 -45.750 1.00 38.30 48 LYS B O 1
ATOM 1343 N N . THR B 1 57 ? 35.905 -24.777 -44.271 1.00 38.66 49 THR B N 1
ATOM 1344 C CA . THR B 1 57 ? 36.473 -26.135 -44.157 1.00 39.56 49 THR B CA 1
ATOM 1345 C C . THR B 1 57 ? 35.671 -27.251 -44.857 1.00 39.77 49 THR B C 1
ATOM 1346 O O . THR B 1 57 ? 34.455 -27.179 -44.979 1.00 39.87 49 THR B O 1
ATOM 1350 N N . GLY B 1 58 ? 36.363 -28.286 -45.316 1.00 40.12 50 GLY B N 1
ATOM 1351 C CA . GLY B 1 58 ? 35.704 -29.385 -46.013 1.00 40.84 50 GLY B CA 1
ATOM 1352 C C . GLY B 1 58 ? 35.443 -29.115 -47.480 1.00 41.21 50 GLY B C 1
ATOM 1353 O O . GLY B 1 58 ? 36.166 -28.349 -48.109 1.00 41.82 50 GLY B O 1
ATOM 1354 N N . LYS B 1 59 ? 34.410 -29.752 -48.025 1.00 41.44 51 LYS B N 1
ATOM 1355 C CA . LYS B 1 59 ? 34.023 -29.549 -49.420 1.00 41.77 51 LYS B CA 1
ATOM 1356 C C . LYS B 1 59 ? 32.813 -28.615 -49.596 1.00 41.75 51 LYS B C 1
ATOM 1357 O O . LYS B 1 59 ? 32.636 -28.007 -50.664 1.00 41.92 51 LYS B O 1
ATOM 1363 N N . HIS B 1 60 ? 32.000 -28.499 -48.545 0.59 41.37 52 HIS B N 1
ATOM 1364 C CA . HIS B 1 60 ? 30.749 -27.732 -48.589 1.00 41.08 52 HIS B CA 1
ATOM 1365 C C . HIS B 1 60 ? 30.862 -26.295 -48.065 0.51 40.70 52 HIS B C 1
ATOM 1366 O O . HIS B 1 60 ? 29.851 -25.688 -47.701 1.00 40.96 52 HIS B O 1
ATOM 1373 N N . GLY B 1 61 ? 32.082 -25.770 -48.036 1.00 40.20 53 GLY B N 1
ATOM 1374 C CA . GLY B 1 61 ? 32.395 -24.530 -47.355 1.00 39.00 53 GLY B CA 1
ATOM 1375 C C . GLY B 1 61 ? 32.671 -24.843 -45.918 1.00 38.06 53 GLY B C 1
ATOM 1376 O O . GLY B 1 61 ? 33.652 -25.521 -45.667 1.00 38.97 53 GLY B O 1
ATOM 1377 N N . HIS B 1 62 ? 31.777 -24.398 -45.027 1.00 36.47 54 HIS B N 1
ATOM 1378 C CA . HIS B 1 62 ? 31.705 -24.652 -43.557 1.00 34.03 54 HIS B CA 1
ATOM 1379 C C . HIS B 1 62 ? 32.751 -23.944 -42.707 1.00 31.89 54 HIS B C 1
ATOM 1380 O O . HIS B 1 62 ? 33.738 -24.519 -42.339 1.00 31.95 54 HIS B O 1
ATOM 1387 N N . ALA B 1 63 ? 32.504 -22.710 -42.367 1.00 28.91 55 ALA B N 1
ATOM 1388 C CA . ALA B 1 63 ? 33.508 -21.899 -41.720 1.00 26.51 55 ALA B CA 1
ATOM 1389 C C . ALA B 1 63 ? 33.811 -22.177 -40.227 1.00 24.76 55 ALA B C 1
ATOM 1390 O O . ALA B 1 63 ? 32.954 -22.434 -39.473 1.00 24.26 55 ALA B O 1
ATOM 1392 N N . LYS B 1 64 ? 35.077 -22.161 -39.858 1.00 22.66 56 LYS B N 1
ATOM 1393 C CA . LYS B 1 64 ? 35.496 -22.217 -38.461 1.00 20.96 56 LYS B CA 1
ATOM 1394 C C . LYS B 1 64 ? 36.085 -20.857 -38.095 1.00 19.17 56 LYS B C 1
ATOM 1395 O O . LYS B 1 64 ? 36.857 -20.288 -38.863 1.00 18.16 56 LYS B O 1
ATOM 1401 N N . CYS B 1 65 ? 35.726 -20.337 -36.927 1.00 17.46 57 CYS B N 1
ATOM 1402 C CA . CYS B 1 65 ? 36.300 -19.077 -36.471 1.00 16.40 57 CYS B CA 1
ATOM 1403 C C . CYS B 1 65 ? 37.247 -19.361 -35.309 1.00 15.80 57 CYS B C 1
ATOM 1404 O O . CYS B 1 65 ? 36.849 -19.942 -34.285 1.00 14.97 57 CYS B O 1
ATOM 1407 N N . HIS B 1 66 ? 38.506 -18.985 -35.496 1.00 14.96 58 HIS B N 1
ATOM 1408 C CA . HIS B 1 66 ? 39.514 -19.085 -34.454 1.00 15.01 58 HIS B CA 1
ATOM 1409 C C . HIS B 1 66 ? 39.622 -17.730 -33.754 1.00 14.73 58 HIS B C 1
ATOM 1410 O O . HIS B 1 66 ? 39.996 -16.726 -34.378 1.00 13.87 58 HIS B O 1
ATOM 1417 N N . PHE B 1 67 ? 39.285 -17.716 -32.461 1.00 14.60 59 PHE B N 1
ATOM 1418 C CA . PHE B 1 67 ? 39.369 -16.503 -31.638 1.00 14.52 59 PHE B CA 1
ATOM 1419 C C . PHE B 1 67 ? 40.601 -16.526 -30.759 1.00 14.87 59 PHE B C 1
ATOM 1420 O O . PHE B 1 67 ? 40.921 -17.544 -30.129 1.00 14.04 59 PHE B O 1
ATOM 1428 N N . VAL B 1 68 ? 41.281 -15.384 -30.719 1.00 15.52 60 VAL B N 1
ATOM 1429 C CA . VAL B 1 68 ? 42.276 -15.117 -29.695 1.00 15.88 60 VAL B CA 1
ATOM 1430 C C . VAL B 1 68 ? 41.720 -13.977 -28.844 1.00 16.46 60 VAL B C 1
ATOM 1431 O O . VAL B 1 68 ? 41.420 -12.886 -29.362 1.00 16.79 60 VAL B O 1
ATOM 1435 N N . ALA B 1 69 ? 41.567 -14.237 -27.547 1.00 16.54 61 ALA B N 1
ATOM 1436 C CA . ALA B 1 69 ? 40.942 -13.271 -26.648 1.00 17.34 61 ALA B CA 1
ATOM 1437 C C . ALA B 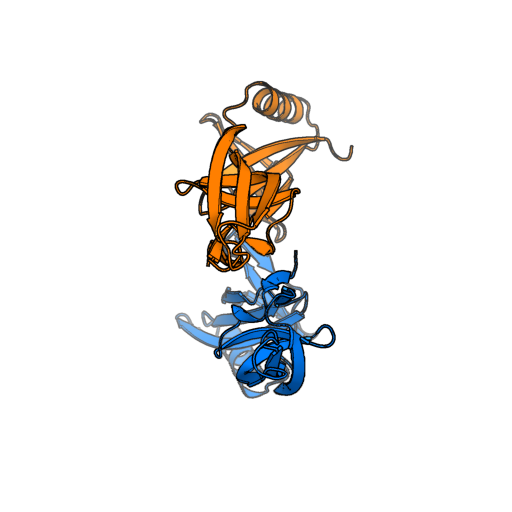1 69 ? 41.722 -13.071 -25.324 1.00 17.43 61 ALA B C 1
ATOM 1438 O O . ALA B 1 69 ? 42.451 -13.949 -24.900 1.00 17.85 61 ALA B O 1
ATOM 1440 N N . ILE B 1 70 ? 41.562 -11.904 -24.697 1.00 17.99 62 ILE B N 1
ATOM 1441 C CA . ILE B 1 70 ? 42.300 -11.531 -23.477 1.00 17.63 62 ILE B CA 1
ATOM 1442 C C . ILE B 1 70 ? 41.330 -11.406 -22.293 1.00 17.16 62 ILE B C 1
ATOM 1443 O O . ILE B 1 70 ? 40.437 -10.574 -22.318 1.00 15.99 62 ILE B O 1
ATOM 1448 N N . ASP B 1 71 ? 41.496 -12.249 -21.276 1.00 17.45 63 ASP B N 1
ATOM 1449 C CA . ASP B 1 71 ? 40.702 -12.162 -20.047 1.00 17.88 63 ASP B CA 1
ATOM 1450 C C . ASP B 1 71 ? 40.733 -10.702 -19.563 1.00 18.18 63 ASP B C 1
ATOM 1451 O O . ASP B 1 71 ? 41.814 -10.117 -19.433 1.00 18.84 63 ASP B O 1
ATOM 1456 N N . ILE B 1 72 ? 39.559 -10.101 -19.364 1.00 18.18 64 ILE B N 1
ATOM 1457 C CA . ILE B 1 72 ? 39.466 -8.657 -19.068 1.00 18.52 64 ILE B CA 1
ATOM 1458 C C . ILE B 1 72 ? 39.907 -8.277 -17.636 1.00 19.00 64 ILE B C 1
ATOM 1459 O O . ILE B 1 72 ? 40.232 -7.124 -17.366 1.00 19.05 64 ILE B O 1
ATOM 1464 N N . PHE B 1 73 ? 39.902 -9.247 -16.736 1.00 19.82 65 PHE B N 1
ATOM 1465 C CA . PHE B 1 73 ? 40.290 -9.026 -15.350 1.00 21.76 65 PHE B CA 1
ATOM 1466 C C . PHE B 1 73 ? 41.743 -9.444 -15.078 1.00 23.44 65 PHE B C 1
ATOM 1467 O O . PHE B 1 73 ? 42.447 -8.837 -14.256 1.00 24.16 65 PHE B O 1
ATOM 1475 N N . THR B 1 74 ? 42.179 -10.450 -15.823 1.00 24.72 66 THR B N 1
ATOM 1476 C CA . THR B 1 74 ? 43.375 -11.222 -15.538 1.00 26.10 66 THR B CA 1
ATOM 1477 C C . THR B 1 74 ? 44.501 -10.978 -16.574 1.00 26.62 66 THR B C 1
ATOM 1478 O O . THR B 1 74 ? 45.679 -11.228 -16.295 1.00 26.92 66 THR B O 1
ATOM 1482 N N . ALA B 1 75 ? 44.131 -10.468 -17.753 1.00 26.76 67 ALA B N 1
ATOM 1483 C CA . ALA B 1 75 ? 45.045 -10.310 -18.901 1.00 26.81 67 ALA B CA 1
ATOM 1484 C C . ALA B 1 75 ? 45.550 -11.618 -19.557 1.00 26.41 67 ALA B C 1
ATOM 1485 O O . ALA B 1 75 ? 46.341 -11.572 -20.496 1.00 26.82 67 ALA B O 1
ATOM 1487 N N . LYS B 1 76 ? 45.079 -12.764 -19.077 1.00 25.95 68 LYS B N 1
ATOM 1488 C CA . LYS B 1 76 ? 45.423 -14.065 -19.656 1.00 26.37 68 LYS B CA 1
ATOM 1489 C C . LYS B 1 76 ? 44.891 -14.237 -21.095 1.00 25.80 68 LYS B C 1
ATOM 1490 O O . LYS B 1 76 ? 43.756 -13.859 -21.400 1.00 25.54 68 LYS B O 1
ATOM 1496 N N . LYS B 1 77 ? 45.710 -14.818 -21.968 1.00 25.35 69 LYS B N 1
ATOM 1497 C CA . LYS B 1 77 ? 45.290 -15.109 -23.339 1.00 24.50 69 LYS B CA 1
ATOM 1498 C C . LYS B 1 77 ? 44.529 -16.417 -23.367 1.00 23.44 69 LYS B C 1
ATOM 1499 O O . LYS B 1 77 ? 44.997 -17.434 -22.844 1.00 22.77 69 LYS B O 1
ATOM 1505 N N . LEU B 1 78 ? 43.337 -16.389 -23.954 1.00 22.13 70 LEU B N 1
ATOM 1506 C CA . LEU B 1 78 ? 42.583 -17.624 -24.155 1.00 21.50 70 LEU B CA 1
ATOM 1507 C C . LEU B 1 78 ? 42.182 -17.756 -25.630 1.00 20.68 70 LEU B C 1
ATOM 1508 O O . LEU B 1 78 ? 42.097 -16.761 -26.352 1.00 19.12 70 LEU B O 1
ATOM 1513 N N . GLU B 1 79 ? 41.969 -18.989 -26.078 1.00 20.34 71 GLU B N 1
ATOM 1514 C CA . GLU B 1 79 ? 41.687 -19.237 -27.491 1.00 20.50 71 GLU B CA 1
ATOM 1515 C C . GLU B 1 79 ? 40.613 -20.294 -27.652 1.00 20.30 71 GLU B C 1
ATOM 1516 O O . GLU B 1 79 ? 40.452 -21.165 -26.785 1.00 20.16 71 GLU B O 1
ATOM 1522 N N . ASP B 1 80 ? 39.861 -20.203 -28.751 1.00 19.70 72 ASP B N 1
ATOM 1523 C CA . ASP B 1 80 ? 38.954 -21.283 -29.138 1.00 19.58 72 ASP B CA 1
ATOM 1524 C C . ASP B 1 80 ? 38.649 -21.241 -30.625 1.00 18.58 72 ASP B C 1
ATOM 1525 O O . ASP B 1 80 ? 38.808 -20.207 -31.274 1.00 18.21 72 ASP B O 1
ATOM 1530 N N . ILE B 1 81 ? 38.224 -22.380 -31.159 1.00 18.29 73 ILE B N 1
ATOM 1531 C CA . ILE B 1 81 ? 37.784 -22.471 -32.548 1.00 18.07 73 ILE B CA 1
ATOM 1532 C C . ILE B 1 81 ? 36.350 -22.963 -32.512 1.00 18.04 73 ILE B C 1
ATOM 1533 O O . ILE B 1 81 ? 36.060 -23.988 -31.895 1.00 18.90 73 ILE B O 1
ATOM 1538 N N . VAL B 1 82 ? 35.456 -22.215 -33.154 1.00 17.60 74 VAL B N 1
ATOM 1539 C CA . VAL B 1 82 ? 34.012 -22.477 -33.114 1.00 17.32 74 VAL B CA 1
ATOM 1540 C C . VAL B 1 82 ? 33.457 -22.371 -34.541 1.00 17.07 74 VAL B C 1
ATOM 1541 O O . VAL B 1 82 ? 33.766 -21.408 -35.238 1.00 17.05 74 VAL B O 1
ATOM 1545 N N . PRO B 1 83 ? 32.641 -23.354 -34.984 1.00 16.66 75 PRO B N 1
ATOM 1546 C CA . PRO B 1 83 ? 31.967 -23.191 -36.278 1.00 16.58 75 PRO B CA 1
ATOM 1547 C C . PRO B 1 83 ? 31.223 -21.853 -36.362 1.00 17.14 75 PRO B C 1
ATOM 1548 O O . PRO B 1 83 ? 30.565 -21.444 -35.393 1.00 17.02 75 PRO B O 1
ATOM 1552 N N . SER B 1 84 ? 31.334 -21.169 -37.500 1.00 17.58 76 SER B N 1
ATOM 1553 C CA . SER B 1 84 ? 30.717 -19.847 -37.674 1.00 19.19 76 SER B CA 1
ATOM 1554 C C . SER B 1 84 ? 29.208 -19.818 -37.365 1.00 19.48 76 SER B C 1
ATOM 1555 O O . SER B 1 84 ? 28.700 -18.806 -36.885 1.00 19.03 76 SER B O 1
ATOM 1558 N N . SER B 1 85 ? 28.530 -20.936 -37.632 1.00 20.02 77 SER B N 1
ATOM 1559 C CA . SER B 1 85 ? 27.077 -21.062 -37.489 1.00 21.67 77 SER B CA 1
ATOM 1560 C C . SER B 1 85 ? 26.645 -21.469 -36.083 1.00 21.87 77 SER B C 1
ATOM 1561 O O . SER B 1 85 ? 25.449 -21.449 -35.774 1.00 22.84 77 SER B O 1
ATOM 1564 N N . HIS B 1 86 ? 27.600 -21.862 -35.244 1.00 21.23 78 HIS B N 1
ATOM 1565 C CA . HIS B 1 86 ? 27.290 -22.152 -33.850 1.00 21.02 78 HIS B CA 1
ATOM 1566 C C . HIS B 1 86 ? 27.283 -20.862 -33.043 1.00 20.25 78 HIS B C 1
ATOM 1567 O O . HIS B 1 86 ? 27.726 -19.829 -33.518 1.00 20.54 78 HIS B O 1
ATOM 1574 N N . ASN B 1 87 ? 26.771 -20.927 -31.823 1.00 19.86 79 ASN B N 1
ATOM 1575 C CA . ASN B 1 87 ? 26.730 -19.771 -30.945 1.00 19.59 79 ASN B CA 1
ATOM 1576 C C . ASN B 1 87 ? 27.891 -19.729 -29.967 1.00 19.62 79 ASN B C 1
ATOM 1577 O O . ASN B 1 87 ? 28.367 -20.767 -29.514 1.00 19.96 79 ASN B O 1
ATOM 1582 N N . CYS B 1 88 ? 28.331 -18.514 -29.664 1.00 19.61 80 CYS B N 1
ATOM 1583 C CA . CYS B 1 88 ? 29.187 -18.213 -28.513 1.00 20.46 80 CYS B CA 1
ATOM 1584 C C . CYS B 1 88 ? 28.345 -17.453 -27.493 1.00 19.12 80 CYS B C 1
ATOM 1585 O O . CYS B 1 88 ? 27.349 -16.828 -27.856 1.00 19.08 80 CYS B O 1
ATOM 1588 N N . ASP B 1 89 ? 28.749 -17.487 -26.230 1.00 18.28 81 ASP B N 1
ATOM 1589 C CA . ASP B 1 89 ? 28.192 -16.572 -25.243 1.00 17.53 81 ASP B CA 1
ATOM 1590 C C . ASP B 1 89 ? 29.010 -15.286 -25.241 1.00 16.81 81 ASP B C 1
ATOM 1591 O O . ASP B 1 89 ? 30.238 -15.323 -25.268 1.00 16.60 81 ASP B O 1
ATOM 1596 N N . VAL B 1 90 ? 28.319 -14.154 -25.253 1.00 15.88 82 VAL B N 1
ATOM 1597 C CA . VAL B 1 90 ? 28.958 -12.864 -25.170 1.00 15.29 82 VAL B CA 1
ATOM 1598 C C . VAL B 1 90 ? 28.627 -12.302 -23.789 1.00 15.54 82 VAL B C 1
ATOM 1599 O O . VAL B 1 90 ? 27.442 -12.219 -23.428 1.00 15.69 82 VAL B O 1
ATOM 1603 N N . PRO B 1 91 ? 29.663 -11.910 -23.012 1.00 15.14 83 PRO B N 1
ATOM 1604 C CA . PRO B 1 91 ? 29.344 -11.333 -21.699 1.00 15.10 83 PRO B CA 1
ATOM 1605 C C . PRO B 1 91 ? 29.045 -9.858 -21.837 1.00 14.92 83 PRO B C 1
ATOM 1606 O O . PRO B 1 91 ? 29.713 -9.163 -22.606 1.00 14.78 83 PRO B O 1
ATOM 1610 N N . HIS B 1 92 ? 28.037 -9.382 -21.117 1.00 15.77 84 HIS B N 1
ATOM 1611 C CA . HIS B 1 92 ? 27.853 -7.942 -20.951 1.00 16.61 84 HIS B CA 1
ATOM 1612 C C . HIS B 1 92 ? 28.985 -7.411 -20.073 1.00 17.29 84 HIS B C 1
ATOM 1613 O O . HIS B 1 92 ? 29.296 -7.989 -19.024 1.00 17.57 84 HIS B O 1
ATOM 1620 N N . VAL B 1 93 ? 29.598 -6.320 -20.515 1.00 18.23 85 VAL B N 1
ATOM 1621 C CA . VAL B 1 93 ? 30.705 -5.699 -19.804 1.00 18.93 85 VAL B CA 1
ATOM 1622 C C . VAL B 1 93 ? 30.413 -4.220 -19.620 1.00 20.51 85 VAL B C 1
ATOM 1623 O O . VAL B 1 93 ? 30.195 -3.498 -20.593 1.00 20.47 85 VAL B O 1
ATOM 1627 N N . ASN B 1 94 ? 30.423 -3.783 -18.362 1.00 22.36 86 ASN B N 1
ATOM 1628 C CA . ASN B 1 94 ? 30.238 -2.380 -18.015 1.00 24.00 86 ASN B CA 1
ATOM 1629 C C . ASN B 1 94 ? 31.470 -1.727 -17.387 1.00 23.92 86 ASN B C 1
ATOM 1630 O O . ASN B 1 94 ? 32.227 -2.363 -16.644 1.00 23.89 86 ASN B O 1
ATOM 1635 N N . ARG B 1 95 ? 31.673 -0.464 -17.738 1.00 23.83 87 ARG B N 1
ATOM 1636 C CA . ARG B 1 95 ? 32.667 0.387 -17.113 1.00 24.29 87 ARG B CA 1
ATOM 1637 C C . ARG B 1 95 ? 31.918 1.603 -16.567 1.00 23.58 87 ARG B C 1
ATOM 1638 O O . ARG B 1 95 ? 31.186 2.269 -17.306 1.00 23.90 87 ARG B O 1
ATOM 1646 N N . VAL B 1 96 ? 32.082 1.864 -15.271 1.00 22.38 88 VAL B N 1
ATOM 1647 C CA . VAL B 1 96 ? 31.356 2.927 -14.567 1.00 21.30 88 VAL B CA 1
ATOM 1648 C C . VAL B 1 96 ? 32.328 3.703 -13.672 1.00 20.77 88 VAL B C 1
ATOM 1649 O O . VAL B 1 96 ? 33.133 3.109 -12.938 1.00 20.14 88 VAL B O 1
ATOM 1653 N N . ASP B 1 97 ? 32.254 5.026 -13.758 1.00 20.09 89 ASP B N 1
ATOM 1654 C CA . ASP B 1 97 ? 33.074 5.920 -12.948 1.00 20.13 89 ASP B CA 1
ATOM 1655 C C . ASP B 1 97 ? 32.331 6.355 -11.681 1.00 19.67 89 ASP B C 1
ATOM 1656 O O . ASP B 1 97 ? 31.160 6.733 -11.747 1.00 19.36 89 ASP B O 1
ATOM 1661 N N . TYR B 1 98 ? 33.030 6.321 -10.547 1.00 19.16 90 TYR B N 1
ATOM 1662 C CA . TYR B 1 98 ? 32.512 6.801 -9.261 1.00 18.92 90 TYR B CA 1
ATOM 1663 C C . TYR B 1 98 ? 33.508 7.766 -8.632 1.00 19.07 90 TYR B C 1
ATOM 1664 O O . TYR B 1 98 ? 34.708 7.506 -8.656 1.00 18.41 90 TYR B O 1
ATOM 1673 N N . GLN B 1 99 ? 33.007 8.854 -8.041 1.00 19.02 91 GLN B N 1
ATOM 1674 C CA . GLN B 1 99 ? 33.830 9.694 -7.173 1.00 19.54 91 GLN B CA 1
ATOM 1675 C C . GLN B 1 99 ? 34.182 8.923 -5.905 1.00 18.72 91 GLN B C 1
ATOM 1676 O O . GLN B 1 99 ? 33.323 8.278 -5.299 1.00 17.86 91 GLN B O 1
ATOM 1682 N N . LEU B 1 100 ? 35.450 8.995 -5.518 1.00 18.55 92 LEU B N 1
ATOM 1683 C CA . LEU B 1 100 ? 35.928 8.341 -4.307 1.00 19.00 92 LEU B CA 1
ATOM 1684 C C . LEU B 1 100 ? 35.584 9.190 -3.083 1.00 19.48 92 LEU B C 1
ATOM 1685 O O . LEU B 1 100 ? 35.867 10.391 -3.061 1.00 19.67 92 LEU B O 1
ATOM 1690 N N . ILE B 1 101 ? 34.978 8.555 -2.083 1.00 19.89 93 ILE B N 1
ATOM 1691 C CA . ILE B 1 101 ? 34.545 9.221 -0.847 1.00 21.36 93 ILE B CA 1
ATOM 1692 C C . ILE B 1 101 ? 35.496 8.937 0.318 1.00 21.50 93 ILE B C 1
ATOM 1693 O O . ILE B 1 101 ? 35.829 9.839 1.088 1.00 21.87 93 ILE B O 1
ATOM 1698 N N . ASP B 1 102 ? 35.912 7.681 0.451 1.00 21.84 94 ASP B N 1
ATOM 1699 C CA . ASP B 1 102 ? 36.664 7.246 1.619 1.00 22.98 94 ASP B CA 1
ATOM 1700 C C . ASP B 1 102 ? 37.504 6.009 1.332 1.00 23.23 94 ASP B C 1
ATOM 1701 O O . ASP B 1 102 ? 37.204 5.221 0.426 1.00 22.89 94 ASP B O 1
ATOM 1706 N N . ILE B 1 103 ? 38.578 5.867 2.104 1.00 23.92 95 ILE B N 1
ATOM 1707 C CA . ILE B 1 103 ? 39.363 4.638 2.161 1.00 24.56 95 ILE B CA 1
ATOM 1708 C C . ILE B 1 103 ? 39.505 4.275 3.629 1.00 25.81 95 ILE B C 1
ATOM 1709 O O . ILE B 1 103 ? 40.089 5.036 4.406 1.00 25.99 95 ILE B O 1
ATOM 1714 N N . THR B 1 104 ? 38.975 3.116 4.001 1.00 26.93 96 THR B N 1
ATOM 1715 C CA . THR B 1 104 ? 38.950 2.708 5.397 1.00 28.97 96 THR B CA 1
ATOM 1716 C C . THR B 1 104 ? 40.239 1.969 5.753 1.00 29.97 96 THR B C 1
ATOM 1717 O O . THR B 1 104 ? 40.945 1.466 4.873 1.00 30.51 96 THR B O 1
ATOM 1721 N N . GLU B 1 105 ? 40.528 1.906 7.050 1.00 31.24 97 GLU B N 1
ATOM 1722 C CA . GLU B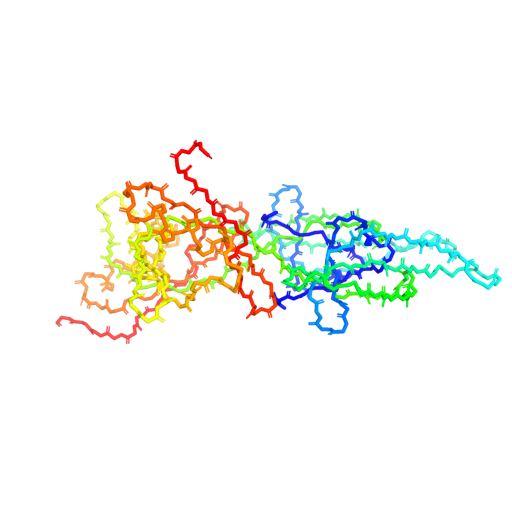 1 105 ? 41.730 1.251 7.572 1.00 32.12 97 GLU B CA 1
ATOM 1723 C C . GLU B 1 105 ? 41.801 -0.246 7.243 1.00 32.05 97 GLU B C 1
ATOM 1724 O O . GLU B 1 105 ? 42.888 -0.809 7.176 1.00 32.64 97 GLU B O 1
ATOM 1730 N N . ASP B 1 106 ? 40.655 -0.888 7.012 1.00 31.74 98 ASP B N 1
ATOM 1731 C CA . ASP B 1 106 ? 40.665 -2.278 6.555 1.00 31.37 98 ASP B CA 1
ATOM 1732 C C . ASP B 1 106 ? 40.763 -2.439 5.018 1.00 30.24 98 ASP B C 1
ATOM 1733 O O . ASP B 1 106 ? 40.671 -3.551 4.492 1.00 30.18 98 ASP B O 1
ATOM 1738 N N . GLY B 1 107 ? 40.973 -1.328 4.312 1.00 28.66 99 GLY B N 1
ATOM 1739 C CA . GLY B 1 107 ? 41.241 -1.370 2.872 1.00 27.45 99 GLY B CA 1
ATOM 1740 C C . GLY B 1 107 ? 40.027 -1.414 1.957 1.00 26.17 99 GLY B C 1
ATOM 1741 O O . GLY B 1 107 ? 40.152 -1.727 0.783 1.00 25.95 99 GLY B O 1
ATOM 1742 N N . PHE B 1 108 ? 38.855 -1.100 2.499 1.00 25.30 100 PHE B N 1
ATOM 1743 C CA . PHE B 1 108 ? 37.650 -0.940 1.694 1.00 24.59 100 PHE B CA 1
ATOM 1744 C C . PHE B 1 108 ? 37.575 0.481 1.175 1.00 23.43 100 PHE B C 1
ATOM 1745 O O . PHE B 1 108 ? 38.120 1.400 1.777 1.00 23.18 100 PHE B O 1
ATOM 1753 N N . VAL B 1 109 ? 36.915 0.662 0.039 1.00 22.34 101 VAL B N 1
ATOM 1754 C CA . VAL B 1 109 ? 36.714 1.999 -0.491 1.00 20.95 101 VAL B CA 1
ATOM 1755 C C . VAL B 1 109 ? 35.240 2.334 -0.492 1.00 19.96 101 VAL B C 1
ATOM 1756 O O . VAL B 1 109 ? 34.383 1.462 -0.637 1.00 19.52 101 VAL B O 1
ATOM 1760 N N . SER B 1 110 ? 34.952 3.610 -0.317 1.00 18.86 102 SER B N 1
ATOM 1761 C CA . SER B 1 110 ? 33.598 4.070 -0.393 1.00 18.12 102 SER B CA 1
ATOM 1762 C C . SER B 1 110 ? 33.478 4.976 -1.610 1.00 17.27 102 SER B C 1
ATOM 1763 O O . SER B 1 110 ? 34.269 5.894 -1.798 1.00 16.51 102 SER B O 1
ATOM 1766 N N . LEU B 1 111 ? 32.484 4.673 -2.444 1.00 16.88 103 LEU B N 1
ATOM 1767 C CA . LEU B 1 111 ? 32.314 5.322 -3.729 1.00 16.29 103 LEU B CA 1
ATOM 1768 C C . LEU B 1 111 ? 30.972 6.004 -3.786 1.00 16.61 103 LEU B C 1
ATOM 1769 O O . LEU B 1 111 ? 29.987 5.488 -3.272 1.00 17.01 103 LEU B O 1
ATOM 1774 N N . LEU B 1 112 ? 30.940 7.173 -4.412 1.00 17.47 104 LEU B N 1
ATOM 1775 C CA . LEU B 1 112 ? 29.718 7.934 -4.511 1.00 17.53 104 LEU B CA 1
ATOM 1776 C C . LEU B 1 112 ? 28.970 7.456 -5.737 1.00 18.00 104 LEU B C 1
ATOM 1777 O O . LEU B 1 112 ? 29.485 7.425 -6.852 1.00 18.19 104 LEU B O 1
ATOM 1782 N N . THR B 1 113 ? 27.739 7.066 -5.479 1.00 18.28 105 THR B N 1
ATOM 1783 C CA . THR B 1 113 ? 26.800 6.543 -6.446 1.00 18.25 105 THR B CA 1
ATOM 1784 C C . THR B 1 113 ? 26.098 7.730 -7.163 1.00 18.45 105 THR B C 1
ATOM 1785 O O . THR B 1 113 ? 26.090 8.851 -6.639 1.00 17.80 105 THR B O 1
ATOM 1789 N N . ASP B 1 114 ? 25.539 7.502 -8.360 1.00 18.98 106 ASP B N 1
ATOM 1790 C CA . ASP B 1 114 ? 24.920 8.601 -9.159 1.00 19.24 106 ASP B CA 1
ATOM 1791 C C . ASP B 1 114 ? 23.579 9.118 -8.615 1.00 18.88 106 ASP B C 1
ATOM 1792 O O . ASP B 1 114 ? 23.080 10.142 -9.068 1.00 19.10 106 ASP B O 1
ATOM 1797 N N . SER B 1 115 ? 23.011 8.408 -7.646 1.00 18.69 107 SER B N 1
ATOM 1798 C CA . SER B 1 115 ? 21.863 8.907 -6.880 1.00 18.54 107 SER B CA 1
ATOM 1799 C C . SER B 1 115 ? 22.258 9.503 -5.518 1.00 18.73 107 SER B C 1
ATOM 1800 O O . SER B 1 115 ? 21.395 9.827 -4.708 1.00 19.21 107 SER B O 1
ATOM 1803 N N . GLY B 1 116 ? 23.556 9.663 -5.267 1.00 18.77 108 GLY B N 1
ATOM 1804 C CA . GLY B 1 116 ? 24.031 10.251 -4.001 1.00 18.07 108 GLY B CA 1
ATOM 1805 C C . GLY B 1 116 ? 24.108 9.262 -2.855 1.00 17.91 108 GLY B C 1
ATOM 1806 O O . GLY B 1 116 ? 24.187 9.648 -1.691 1.00 18.06 108 GLY B O 1
ATOM 1807 N N . GLY B 1 117 ? 24.036 7.979 -3.181 1.00 17.48 109 GLY B N 1
ATOM 1808 C CA . GLY B 1 117 ? 24.218 6.930 -2.195 1.00 17.04 109 GLY B CA 1
ATOM 1809 C C . GLY B 1 117 ? 25.674 6.524 -2.191 1.00 17.08 109 GLY B C 1
ATOM 1810 O O . GLY B 1 117 ? 26.529 7.229 -2.728 1.00 16.63 109 GLY B O 1
ATOM 1811 N N . THR B 1 118 ? 25.966 5.380 -1.596 1.00 17.00 110 THR B N 1
ATOM 1812 C CA . THR B 1 118 ? 27.335 4.921 -1.535 1.00 17.06 110 THR B CA 1
ATOM 1813 C C . THR B 1 118 ? 27.417 3.460 -1.962 1.00 16.60 110 THR B C 1
ATOM 1814 O O . THR B 1 118 ? 26.500 2.671 -1.706 1.00 15.94 110 THR B O 1
ATOM 1818 N N . LYS B 1 119 ? 28.522 3.124 -2.623 1.00 16.12 111 LYS B N 1
ATOM 1819 C CA . LYS B 1 119 ? 28.873 1.746 -2.941 1.00 16.75 111 LYS B CA 1
ATOM 1820 C C . LYS B 1 119 ? 30.156 1.432 -2.154 1.00 17.46 111 LYS B C 1
ATOM 1821 O O . LYS B 1 119 ? 31.199 2.049 -2.389 1.00 16.65 111 LYS B O 1
ATOM 1827 N N . ASP B 1 120 ? 30.051 0.496 -1.211 1.00 18.21 112 ASP B N 1
ATOM 1828 C CA . ASP B 1 120 ? 31.086 0.276 -0.187 1.00 19.82 112 ASP B CA 1
ATOM 1829 C C . ASP B 1 120 ? 31.547 -1.180 -0.138 1.00 19.64 112 ASP B C 1
ATOM 1830 O O . ASP B 1 120 ? 32.218 -1.583 0.804 1.00 18.89 112 ASP B O 1
ATOM 1835 N N . ASP B 1 121 ? 31.177 -1.968 -1.147 1.00 20.09 113 ASP B N 1
ATOM 1836 C CA . ASP B 1 121 ? 31.535 -3.383 -1.153 1.00 20.50 113 ASP B CA 1
ATOM 1837 C C . ASP B 1 121 ? 32.882 -3.692 -1.809 1.00 20.55 113 ASP B C 1
ATOM 1838 O O . ASP B 1 121 ? 33.341 -4.830 -1.746 1.00 21.29 113 ASP B O 1
ATOM 1843 N N . LEU B 1 122 ? 33.521 -2.693 -2.421 1.00 20.50 114 LEU B N 1
ATOM 1844 C CA . LEU B 1 122 ? 34.828 -2.907 -3.076 1.00 20.77 114 LEU B CA 1
ATOM 1845 C C . LEU B 1 122 ? 36.036 -2.552 -2.199 1.00 20.82 114 LEU B C 1
ATOM 1846 O O . LEU B 1 122 ? 36.035 -1.553 -1.485 1.00 20.76 114 LEU B O 1
ATOM 1851 N N . LYS B 1 123 ? 37.054 -3.394 -2.272 1.00 21.61 115 LYS B N 1
ATOM 1852 C CA . LYS B 1 123 ? 38.335 -3.153 -1.624 1.00 22.76 115 LYS B CA 1
ATOM 1853 C C . LYS B 1 123 ? 39.307 -2.491 -2.605 1.00 22.62 115 LYS B C 1
ATOM 1854 O O . LYS B 1 123 ? 39.066 -2.464 -3.816 1.00 22.28 115 LYS B O 1
ATOM 1860 N N . LEU B 1 124 ? 40.384 -1.931 -2.060 1.00 22.47 116 LEU B N 1
ATOM 1861 C CA . LEU B 1 124 ? 41.487 -1.385 -2.842 1.00 22.43 116 LEU B CA 1
ATOM 1862 C C . LEU B 1 124 ? 41.978 -2.422 -3.868 1.00 21.86 116 LEU B C 1
ATOM 1863 O O . LEU B 1 124 ? 42.090 -3.603 -3.530 1.00 21.98 116 LEU B O 1
ATOM 1868 N N . PRO B 1 125 ? 42.260 -1.993 -5.118 1.00 21.67 117 PRO B N 1
ATOM 1869 C CA . PRO B 1 125 ? 42.669 -2.967 -6.157 1.00 22.14 117 PRO B CA 1
ATOM 1870 C C . PRO B 1 125 ? 43.931 -3.769 -5.808 1.00 22.89 117 PRO B C 1
ATOM 1871 O O . PRO B 1 125 ? 44.775 -3.315 -5.031 1.00 22.81 117 PRO B O 1
ATOM 1875 N N . THR B 1 126 ? 44.037 -4.961 -6.383 1.00 23.67 118 THR B N 1
ATOM 1876 C CA . THR B 1 126 ? 45.252 -5.777 -6.314 1.00 24.60 118 THR B CA 1
ATOM 1877 C C . THR B 1 126 ? 46.480 -5.060 -6.890 1.00 23.83 118 THR B C 1
ATOM 1878 O O . THR B 1 126 ? 47.601 -5.275 -6.432 1.00 24.54 118 THR B O 1
ATOM 1882 N N . ASP B 1 127 ? 46.256 -4.203 -7.877 1.00 23.57 119 ASP B N 1
ATOM 1883 C CA . ASP B 1 127 ? 47.322 -3.461 -8.540 1.00 23.59 119 ASP B CA 1
ATOM 1884 C C . ASP B 1 127 ? 47.876 -2.360 -7.632 1.00 23.05 119 ASP B C 1
ATOM 1885 O O . ASP B 1 127 ? 47.149 -1.444 -7.231 1.00 23.26 119 ASP B O 1
ATOM 1890 N N . ASP B 1 128 ? 49.165 -2.464 -7.319 1.00 22.58 120 ASP B N 1
ATOM 1891 C CA . ASP B 1 128 ? 49.862 -1.519 -6.438 1.00 21.95 120 ASP B CA 1
ATOM 1892 C C . ASP B 1 128 ? 49.858 -0.081 -6.964 1.00 20.58 120 ASP B C 1
ATOM 1893 O O . ASP B 1 128 ? 49.709 0.863 -6.183 1.00 20.30 120 ASP B O 1
ATOM 1898 N N . GLY B 1 129 ? 50.029 0.076 -8.276 1.00 19.20 121 GLY B N 1
ATOM 1899 C CA . GLY B 1 129 ? 50.006 1.390 -8.922 1.00 18.73 121 GLY B CA 1
ATOM 1900 C C . GLY B 1 129 ? 48.670 2.120 -8.799 1.00 18.67 121 GLY B C 1
ATOM 1901 O O . GLY B 1 129 ? 48.622 3.326 -8.534 1.00 18.96 121 GLY B O 1
ATOM 1902 N N . LEU B 1 130 ? 47.587 1.384 -9.011 1.00 18.12 122 LEU B N 1
ATOM 1903 C CA . LEU B 1 130 ? 46.230 1.912 -8.873 1.00 18.27 122 LEU B CA 1
ATOM 1904 C C . LEU B 1 130 ? 45.909 2.234 -7.417 1.00 17.36 122 LEU B C 1
ATOM 1905 O O . LEU B 1 130 ? 45.350 3.281 -7.126 1.00 17.38 122 LEU B O 1
ATOM 1910 N N . THR B 1 131 ? 46.277 1.327 -6.514 1.00 16.86 123 THR B N 1
ATOM 1911 C CA . THR B 1 131 ? 46.112 1.524 -5.072 1.00 16.63 123 THR B CA 1
ATOM 1912 C C . THR B 1 131 ? 46.894 2.715 -4.505 1.00 16.55 123 THR B C 1
ATOM 1913 O O . THR B 1 131 ? 46.344 3.471 -3.697 1.00 17.34 123 THR B O 1
ATOM 1917 N N . ALA B 1 132 ? 48.148 2.907 -4.931 1.00 15.69 124 ALA B N 1
ATOM 1918 C CA . ALA B 1 132 ? 48.933 4.074 -4.491 1.00 15.56 124 ALA B CA 1
ATOM 1919 C C . ALA B 1 132 ? 48.369 5.394 -5.033 1.00 15.36 124 ALA B C 1
ATOM 1920 O O . ALA B 1 132 ? 48.337 6.401 -4.313 1.00 15.43 124 ALA B O 1
ATOM 1922 N N . GLN B 1 133 ? 47.912 5.386 -6.285 1.00 14.93 125 GLN B N 1
ATOM 1923 C CA . GLN B 1 133 ? 47.230 6.558 -6.867 1.00 15.55 125 GLN B CA 1
ATOM 1924 C C . GLN B 1 133 ? 46.000 6.982 -6.054 1.00 15.37 125 GLN B C 1
ATOM 1925 O O . GLN B 1 133 ? 45.813 8.164 -5.782 1.00 15.60 125 GLN B O 1
ATOM 1931 N N . MET B 1 134 ? 45.180 6.011 -5.662 1.00 15.64 126 MET B N 1
ATOM 1932 C CA . MET B 1 134 ? 43.986 6.282 -4.849 1.00 16.14 126 MET B CA 1
ATOM 1933 C C . MET B 1 134 ? 44.338 6.807 -3.459 1.00 15.72 126 MET B C 1
ATOM 1934 O O . MET B 1 134 ? 43.806 7.807 -3.038 1.00 15.66 126 MET B O 1
ATOM 1939 N N . ARG B 1 135 ? 45.222 6.101 -2.762 1.00 16.34 127 ARG B N 1
ATOM 1940 C CA . ARG B 1 135 ? 45.689 6.489 -1.422 1.00 17.29 127 ARG B CA 1
ATOM 1941 C C . ARG B 1 135 ? 46.381 7.841 -1.409 1.00 17.14 127 ARG B C 1
ATOM 1942 O O . ARG B 1 135 ? 46.039 8.701 -0.598 1.00 17.64 127 ARG B O 1
ATOM 1950 N N . LEU B 1 136 ? 47.324 8.039 -2.328 1.00 16.94 128 LEU B N 1
ATOM 1951 C CA . LEU B 1 136 ? 48.025 9.317 -2.445 1.00 16.69 128 LEU B CA 1
ATOM 1952 C C . LEU B 1 136 ? 47.092 10.460 -2.843 1.00 16.81 128 LEU B C 1
ATOM 1953 O O . LEU B 1 136 ? 47.180 11.546 -2.270 1.00 16.78 128 LEU B O 1
ATOM 1958 N N . GLY B 1 137 ? 46.222 10.232 -3.828 1.00 16.90 129 GLY B N 1
ATOM 1959 C CA . GLY B 1 137 ? 45.285 11.261 -4.272 1.00 18.00 129 GLY B CA 1
ATOM 1960 C C . GLY B 1 137 ? 44.336 11.657 -3.143 1.00 19.30 129 GLY B C 1
ATOM 1961 O O . GLY B 1 137 ? 44.034 12.827 -2.957 1.00 18.91 129 GLY B O 1
ATOM 1962 N N . PHE B 1 138 ? 43.878 10.665 -2.390 1.00 20.67 130 PHE B N 1
ATOM 1963 C CA . PHE B 1 138 ? 43.033 10.885 -1.223 1.00 22.63 130 PHE B CA 1
ATOM 1964 C C . PHE B 1 138 ? 43.762 11.683 -0.134 1.00 23.32 130 PHE B C 1
ATOM 1965 O O . PHE B 1 138 ? 43.265 12.721 0.311 1.00 23.54 130 PHE B O 1
ATOM 1973 N N . ASP B 1 139 ? 44.941 11.209 0.278 1.00 24.12 131 ASP B N 1
ATOM 1974 C CA . ASP B 1 139 ? 45.760 11.897 1.292 1.00 24.74 131 ASP B CA 1
ATOM 1975 C C . ASP B 1 139 ? 46.068 13.345 0.942 1.00 24.96 131 ASP B C 1
ATOM 1976 O O . ASP B 1 139 ? 46.183 14.187 1.830 1.00 25.89 131 ASP B O 1
ATOM 1981 N N . GLU B 1 140 ? 46.208 13.630 -0.348 1.00 25.05 132 GLU B N 1
ATOM 1982 C CA . GLU B 1 140 ? 46.557 14.967 -0.826 1.00 25.33 132 GLU B CA 1
ATOM 1983 C C . GLU B 1 140 ? 45.339 15.869 -1.051 1.00 25.40 132 GLU B C 1
ATOM 1984 O O . GLU B 1 140 ? 45.485 17.033 -1.439 1.00 25.78 132 GLU B O 1
ATOM 1990 N N . GLY B 1 141 ? 44.144 15.325 -0.839 1.00 25.07 133 GLY B N 1
ATOM 1991 C CA . GLY B 1 141 ? 42.917 16.103 -0.971 1.00 24.94 133 GLY B CA 1
ATOM 1992 C C . GLY B 1 141 ? 42.509 16.340 -2.409 1.00 24.42 133 GLY B C 1
ATOM 1993 O O . GLY B 1 141 ? 41.818 17.310 -2.717 1.00 24.58 133 GLY B O 1
ATOM 1994 N N . LYS B 1 142 ? 42.942 15.448 -3.294 1.00 24.14 134 LYS B N 1
ATOM 1995 C CA . LYS B 1 142 ? 42.563 15.507 -4.701 1.00 23.52 134 LYS B CA 1
ATOM 1996 C C . LYS B 1 142 ? 41.176 14.898 -4.856 1.00 22.83 134 LYS B C 1
ATOM 1997 O O . LYS B 1 142 ? 40.785 14.020 -4.083 1.00 22.34 134 LYS B O 1
ATOM 2003 N N . ASP B 1 143 ? 40.424 15.385 -5.833 1.00 22.17 135 ASP B N 1
ATOM 2004 C CA . ASP B 1 143 ? 39.134 14.792 -6.126 1.00 21.92 135 ASP B CA 1
ATOM 2005 C C . ASP B 1 143 ? 39.328 13.637 -7.112 1.00 20.99 135 ASP B C 1
ATOM 2006 O O . ASP B 1 143 ? 39.632 13.830 -8.287 1.00 21.24 135 ASP B O 1
ATOM 2011 N N . ILE B 1 144 ? 39.171 12.425 -6.596 1.00 19.97 136 ILE B N 1
ATOM 2012 C CA . ILE B 1 144 ? 39.533 11.215 -7.319 1.00 18.84 136 ILE B CA 1
ATOM 2013 C C . ILE B 1 144 ? 38.287 10.512 -7.874 1.00 18.47 136 ILE B C 1
ATOM 2014 O O . ILE B 1 144 ? 37.247 10.444 -7.210 1.00 17.53 136 ILE B O 1
ATOM 2019 N N . VAL B 1 145 ? 38.426 10.009 -9.101 1.00 18.14 137 VAL B N 1
ATOM 2020 C CA . VAL B 1 145 ? 37.421 9.204 -9.785 1.00 18.41 137 VAL B CA 1
ATOM 2021 C C . VAL B 1 145 ? 38.011 7.837 -10.108 1.00 18.59 137 VAL B C 1
ATOM 2022 O O . VAL B 1 145 ? 39.087 7.739 -10.694 1.00 18.31 137 VAL B O 1
ATOM 2026 N N . VAL B 1 146 ? 37.304 6.778 -9.727 1.00 18.91 138 VAL B N 1
ATOM 2027 C CA . VAL B 1 146 ? 37.744 5.430 -10.048 1.00 18.98 138 VAL B CA 1
ATOM 2028 C C . VAL B 1 146 ? 36.790 4.777 -11.050 1.00 19.17 138 VAL B C 1
ATOM 2029 O O . VAL B 1 146 ? 35.568 4.947 -10.961 1.00 18.74 138 VAL B O 1
ATOM 2033 N N . SER B 1 147 ? 37.367 4.065 -12.018 1.00 18.66 139 SER B N 1
ATOM 2034 C CA . SER B 1 147 ? 36.594 3.320 -12.988 1.00 18.92 139 SER B CA 1
ATOM 2035 C C . SER B 1 147 ? 36.436 1.891 -12.519 1.00 18.54 139 SER B C 1
ATOM 2036 O O . SER B 1 147 ? 37.411 1.233 -12.162 1.00 18.46 139 SER B O 1
ATOM 2039 N N . VAL B 1 148 ? 35.192 1.433 -12.490 1.00 18.39 140 VAL B N 1
ATOM 2040 C CA . VAL B 1 148 ? 34.896 0.068 -12.114 1.00 18.75 140 VAL B CA 1
ATOM 2041 C C . VAL B 1 148 ? 34.396 -0.710 -13.334 1.00 19.20 140 VAL B C 1
ATOM 2042 O O . VAL B 1 148 ? 33.402 -0.334 -13.979 1.00 18.68 140 VAL B O 1
ATOM 2046 N N . MET B 1 149 ? 35.116 -1.788 -13.631 1.00 19.73 141 MET B N 1
ATOM 2047 C CA . MET B 1 149 ? 34.768 -2.732 -14.682 1.00 20.40 141 MET B CA 1
ATOM 2048 C C . MET B 1 149 ? 34.059 -3.938 -14.078 1.00 20.14 141 MET B C 1
ATOM 2049 O O . MET B 1 149 ? 34.502 -4.490 -13.075 1.00 20.08 141 MET B O 1
ATOM 2054 N N . SER B 1 150 ? 32.949 -4.329 -14.695 1.00 19.93 142 SER B N 1
ATOM 2055 C CA . SER B 1 150 ? 32.158 -5.433 -14.212 1.00 19.88 142 SER B CA 1
ATOM 2056 C C . SER B 1 150 ? 31.636 -6.309 -15.341 1.00 19.74 142 SER B C 1
ATOM 2057 O O . SER B 1 150 ? 31.156 -5.818 -16.368 1.00 20.13 142 SER B O 1
ATOM 2060 N N . SER B 1 151 ? 31.737 -7.614 -15.139 1.00 19.33 143 SER B N 1
ATOM 2061 C CA . SER B 1 151 ? 31.167 -8.581 -16.056 1.00 19.23 143 SER B CA 1
ATOM 2062 C C . SER B 1 151 ? 30.990 -9.879 -15.300 1.00 19.73 143 SER B C 1
ATOM 2063 O O . SER B 1 151 ? 31.817 -10.217 -14.443 1.00 19.08 143 SER B O 1
ATOM 2066 N N . MET B 1 152 ? 29.904 -10.593 -15.609 1.00 20.04 144 MET B N 1
ATOM 2067 C CA . MET B 1 152 ? 29.688 -11.956 -15.108 1.00 20.76 144 MET B CA 1
ATOM 2068 C C . MET B 1 152 ? 29.825 -12.087 -13.582 1.00 21.41 144 MET B C 1
ATOM 2069 O O . MET B 1 152 ? 30.410 -13.047 -13.078 1.00 21.81 144 MET B O 1
ATOM 2074 N N . GLY B 1 153 ? 29.294 -11.110 -12.856 1.00 22.26 145 GLY B N 1
ATOM 2075 C CA . GLY B 1 153 ? 29.314 -11.132 -11.393 1.00 23.23 145 GLY B CA 1
ATOM 2076 C C . GLY B 1 153 ? 30.617 -10.710 -10.741 1.00 23.76 145 GLY B C 1
ATOM 2077 O O . GLY B 1 153 ? 30.792 -10.899 -9.541 1.00 24.83 145 GLY B O 1
ATOM 2078 N N . GLU B 1 154 ? 31.532 -10.140 -11.522 1.00 23.77 146 GLU B N 1
ATOM 2079 C CA . GLU B 1 154 ? 32.840 -9.738 -11.020 1.00 23.72 146 GLU B CA 1
ATOM 2080 C C . GLU B 1 154 ? 33.069 -8.261 -11.287 1.00 23.34 146 GLU B C 1
ATOM 2081 O O . GLU B 1 154 ? 32.638 -7.733 -12.309 1.00 22.81 146 GLU B O 1
ATOM 2087 N N . GLU B 1 155 ? 33.719 -7.596 -10.334 1.00 23.29 147 GLU B N 1
ATOM 2088 C CA . GLU B 1 155 ? 34.015 -6.165 -10.424 1.00 23.01 147 GLU B CA 1
ATOM 2089 C C . GLU B 1 155 ? 35.479 -5.923 -10.104 1.00 22.43 147 GLU B C 1
ATOM 2090 O O . GLU B 1 155 ? 36.052 -6.563 -9.224 1.00 22.30 147 GLU B O 1
ATOM 2096 N N . GLN B 1 156 ? 36.072 -4.991 -10.831 1.00 21.69 148 GLN B N 1
ATOM 2097 C CA . GLN B 1 156 ? 37.468 -4.669 -10.671 1.00 21.04 148 GLN B CA 1
ATOM 2098 C C . GLN B 1 156 ? 37.658 -3.178 -10.888 1.00 20.06 148 GLN B C 1
ATOM 2099 O O . GLN B 1 156 ? 37.189 -2.627 -11.877 1.00 19.46 148 GLN B O 1
ATOM 2105 N N . ILE B 1 157 ? 38.321 -2.524 -9.943 1.00 19.51 149 ILE B N 1
ATOM 2106 C CA . ILE B 1 157 ? 38.765 -1.158 -10.148 1.00 19.42 149 ILE B CA 1
ATOM 2107 C C . ILE B 1 157 ? 39.871 -1.259 -11.188 1.00 19.55 149 ILE B C 1
ATOM 2108 O O . ILE B 1 157 ? 40.819 -2.019 -11.010 1.00 19.84 149 ILE B O 1
ATOM 2113 N N . CYS B 1 158 ? 39.723 -0.534 -12.290 1.00 19.71 150 CYS B N 1
ATOM 2114 C CA . CYS B 1 158 ? 40.633 -0.691 -13.419 1.00 20.51 150 CYS B CA 1
ATOM 2115 C C . CYS B 1 158 ? 41.304 0.614 -13.856 1.00 20.48 150 CYS B C 1
ATOM 2116 O O . CYS B 1 158 ? 42.222 0.602 -14.674 1.00 21.37 150 CYS B O 1
ATOM 2119 N N . ALA B 1 159 ? 40.846 1.738 -13.328 1.00 20.26 151 ALA B N 1
ATOM 2120 C CA . ALA B 1 159 ? 41.495 3.026 -13.611 1.00 20.61 151 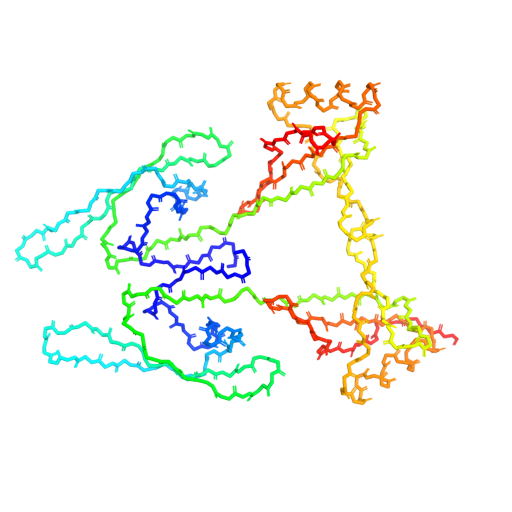ALA B CA 1
ATOM 2121 C C . ALA B 1 159 ? 41.243 4.006 -12.473 1.00 20.98 151 ALA B C 1
ATOM 2122 O O . ALA B 1 159 ? 40.267 3.874 -11.731 1.00 20.31 151 ALA B O 1
ATOM 2124 N N . VAL B 1 160 ? 42.138 4.976 -12.339 1.00 22.31 152 VAL B N 1
ATOM 2125 C CA . VAL B 1 160 ? 42.093 5.970 -11.267 1.00 23.62 152 VAL B CA 1
ATOM 2126 C C . VAL B 1 160 ? 42.496 7.312 -11.879 1.00 25.69 152 VAL B C 1
ATOM 2127 O O . VAL B 1 160 ? 43.583 7.442 -12.439 1.00 25.67 152 VAL B O 1
ATOM 2131 N N . LYS B 1 161 ? 41.615 8.300 -11.791 1.00 27.78 153 LYS B N 1
ATOM 2132 C CA . LYS B 1 161 ? 41.916 9.610 -12.341 1.00 30.26 153 LYS B CA 1
ATOM 2133 C C . LYS B 1 161 ? 41.564 10.725 -11.360 1.00 31.57 153 LYS B C 1
ATOM 2134 O O . LYS B 1 161 ? 40.781 10.544 -10.430 1.00 31.18 153 LYS B O 1
ATOM 2140 N N . GLU B 1 162 ? 42.175 11.876 -11.571 1.00 33.76 154 GLU B N 1
ATOM 2141 C CA . GLU B 1 162 ? 41.930 13.037 -10.753 1.00 36.28 154 GLU B CA 1
ATOM 2142 C C . GLU B 1 162 ? 41.030 13.983 -11.535 1.00 37.81 154 GLU B C 1
ATOM 2143 O O . GLU B 1 162 ? 41.272 14.217 -12.714 1.00 38.25 154 GLU B O 1
ATOM 2149 N N . VAL B 1 163 ? 39.985 14.506 -10.889 1.00 39.87 155 VAL B N 1
ATOM 2150 C CA . VAL B 1 163 ? 39.120 15.533 -11.498 1.00 41.79 155 VAL B CA 1
ATOM 2151 C C . VAL B 1 163 ? 39.971 16.749 -11.939 1.00 42.93 155 VAL B C 1
ATOM 2152 O O . VAL B 1 163 ? 40.659 17.367 -11.120 1.00 42.91 155 VAL B O 1
ATOM 2156 N N . GLY B 1 164 ? 39.959 17.067 -13.235 1.00 44.58 156 GLY B N 1
ATOM 2157 C CA . GLY B 1 164 ? 39.238 16.280 -14.248 1.00 46.01 156 GLY B CA 1
ATOM 2158 C C . GLY B 1 164 ? 39.548 16.712 -15.673 1.00 47.00 156 GLY B C 1
ATOM 2159 O O . GLY B 1 164 ? 38.695 17.314 -16.330 1.00 47.52 156 GLY B O 1
ATOM 2160 N N . GLY B 1 165 ? 40.750 16.411 -16.175 1.00 47.62 157 GLY B N 1
ATOM 2161 C CA . GLY B 1 165 ? 41.773 15.656 -15.449 1.00 48.08 157 GLY B CA 1
ATOM 2162 C C . GLY B 1 165 ? 41.789 14.189 -15.840 1.00 48.71 157 GLY B C 1
ATOM 2163 O O . GLY B 1 165 ? 40.779 13.649 -16.312 1.00 49.16 157 GLY B O 1
#

Sequence (286 aa):
SKTYPQSAGNIRKGGHIVIKNRPCKVVEVSTSKTGKHGHAKCHFVAIDIFTAKKLEDIVPSSHNCDVPHVNRVDYQLIDITEDGFVSLLTDSGGTKDDLKLPTDDGLTAQMRLGFDEGKDDIVVSVMSSMGEEQICAVKEVGGGKSKTYPQSAGNIRKGGHIVIKNRPCKVVEVSTSKTGKHGHAKCHFVAIDIFTAKKLEDIVPSSHNCDVPHVNRVDYQLIDITEDGFVSLLTDSGGTKDDLKLPTDDGLTAQMRLGFDEGKDIVVSVMSSMGEEQICAVKEVGG

Nearest PDB structures (foldseek):
  3hks-assembly2_B  TM=9.552E-01  e=1.463E-24  Arabidopsis thaliana
  5hy6-assembly1_A  TM=9.026E-01  e=3.906E-17  Spodoptera frugiperda
  8t2x-assembly1_eI  TM=8.459E-01  e=3.046E-16  Saccharomyces cerevisiae
  7n4d-assembly2_B  TM=8.877E-01  e=1.158E-15  Naegleria fowleri
  7oyc-assembly1_11  TM=8.770E-01  e=2.396E-14  Xenopus laevis

Radius of gyration: 23.53 Å; Cα contacts (8 Å, |Δi|>4): 663; chains: 2; bounding box: 55×49×63 Å

CATH classification: 2.30.30.30 (+1 more: 2.40.50.140)

Secondary structure (DSSP, 8-state):
--EEEEEGGG--TTSEEEETTEEEEEEEEEEE-SSTT---EEEEEEEETTT--EEEEEEETTSEEEEE--EEEEEEEEEE-TTSBEEEE-TTS-EE---B--S-HHHHHHHHHHHHTTEEEEEEEEEETTEEEEEEEEEEEE--/--EEEEEGGG--TTSEEEETTEEEEEEEEEEEE-SSS--EEEEEEEEETTT--EEEEEEETTSEEEEE-EEEEEEEEEEE-TTSBEEEE-TTS-EE--PBPPS-HHHHHHHHHHHHTT--EEEEEEEETTEEEEEEEEETT-

InterPro domains:
  IPR001884 Translation elongation factor IF5A-like [PIRSF003025] (1-154)
  IPR001884 Translation elongation factor IF5A-like [PTHR11673] (1-158)
  IPR001884 Translation elongation factor IF5A-like [TIGR00037] (16-152)
  IPR008991 Translation protein SH3-like domain superfamily [SSF50104] (14-92)
  IPR012340 Nucleic acid-binding, OB-fold [G3DSA:2.40.50.140] (85-159)
  IPR012340 Nucleic acid-binding, OB-fold [SSF50249] (85-155)
  IPR014722 Large ribosomal subunit protein uL2, domain 2 [G3DSA:2.30.30.30] (1-84)
  IPR019769 Translation initiation factor 5A, hypusine site [PS00302] (49-56)
  IPR020189 Translation initiation factor 5A, C-terminal [PF01287] (84-153)
  IPR020189 Translation initiation factor 5A, C-terminal [SM01376] (84-153)
  IPR048670 Translation initiation factor 5A-like, N-terminal [PF21485] (16-78)

Organism: Arabidopsis thaliana (NCBI:txid3702)

GO terms:
  GO:0005634 nucleus (C, EXP)
  GO:0005737 cytoplasm (C, EXP)
  GO:0005634 nucleus (C, IDA)
  GO:0003729 mRNA binding (F, IDA)
  GO:0010494 cytoplasmic stress granule (C, IDA)
  GO:0009611 response to wounding (P, IEP)
  GO:0009617 response to bacterium (P, IEP)
  GO:0034050 symbiont-induced defense-related programmed cell death (P, IDA)
  GO:0005634 nucleus (C, HDA)
  GO:0003743 translation initiation factor activity (F, IMP)
  GO:0005829 cytosol (C, HDA)
  GO:0042742 defense response to bacterium (P, IMP)
  GO:0012501 programmed cell death (P, IMP)
  GO:0006413 translational initiation (P, IMP)

B-factor: mean 21.55, std 7.15, range [6.9, 57.74]